Protein AF-0000000084521784 (afdb_homodimer)

Foldseek 3Di:
DDDPVQQQQAWEAEPVVRDTQAGFPAWDADPVVRGTFWTKGQAPDPPDDPPPDCSGDIQIGTPVQFDDDDDRYTYGHDDPVPPSPPVPPPPPPPPD/DDDPVQQQQAWEAEPVVRDTQGGFPAWDADPVVRGTFWTKGQAPDPPDDDPPDCSGDIQIGTPVQFDDDDDRYTYGHDDVVDPSPPVPPPPPPPPD

Secondary structure (DSSP, 8-state):
-EEHHHHTTSEEEETTT--EEEE--EEEEETTTTEEEEEEE-------S--SS---PPEEEEGGGEEEE-SSEEEE---TTS--------------/-EEHHHHTTSEEEETTT--EEEE--EEEEETTTTEEEEEEE-------S-SSS---PPEEEEGGGEEEE-SSEEEE---TTS--------------

Organism: Aneurinibacillus migulanus (NCBI:txid47500)

pLDDT: mean 79.35, std 22.85, range [30.05, 98.25]

Sequence (192 aa):
MVKVSEFQEKDVVNILDGKNLGQVTDLEINLQAGRVEAIVVPGKGNGKFFGFFGGGEDITIPWRNIVKIGRDVILVRLDDMMPFTKPEAAEGGYRPMVKVSEFQEKDVVNILDGKNLGQVTDLEINLQAGRVEAIVVPGKGNGKFFGFFGGGEDITIPWRNIVKIGRDVILVRLDDMMPFTKPEAAEGGYRP

Structure (mmCIF, N/CA/C/O backbone):
data_AF-0000000084521784-model_v1
#
loop_
_entity.id
_entity.type
_entity.pdbx_description
1 polymer 'Sporulation protein, YlmC/YmxH family'
#
loop_
_atom_site.group_PDB
_atom_site.id
_atom_site.type_symbol
_atom_site.label_atom_id
_atom_site.label_alt_id
_atom_site.label_comp_id
_atom_site.label_asym_id
_atom_site.label_entity_id
_atom_site.label_seq_id
_atom_site.pdbx_PDB_ins_code
_atom_site.Cartn_x
_atom_site.Cartn_y
_atom_site.Cartn_z
_atom_site.occupancy
_atom_site.B_iso_or_equiv
_atom_site.auth_seq_id
_atom_site.auth_comp_id
_atom_site.auth_asym_id
_atom_site.auth_atom_id
_atom_site.pdbx_PDB_model_num
ATOM 1 N N . MET A 1 1 ? -12.078 2.848 -5 1 85 1 MET A N 1
ATOM 2 C CA . MET A 1 1 ? -10.859 2.996 -4.203 1 85 1 MET A CA 1
ATOM 3 C C . MET A 1 1 ? -10.812 1.969 -3.078 1 85 1 MET A C 1
ATOM 5 O O . MET A 1 1 ? -11.859 1.53 -2.592 1 85 1 MET A O 1
ATOM 9 N N . VAL A 1 2 ? -9.586 1.419 -2.836 1 92.81 2 VAL A N 1
ATOM 10 C CA . VAL A 1 2 ? -9.461 0.432 -1.77 1 92.81 2 VAL A CA 1
ATOM 11 C C . VAL A 1 2 ? -8.219 0.744 -0.927 1 92.81 2 VAL A C 1
ATOM 13 O O . VAL A 1 2 ? -7.23 1.271 -1.438 1 92.81 2 VAL A O 1
ATOM 16 N N . LYS A 1 3 ? -8.344 0.474 0.344 1 96.38 3 LYS A N 1
ATOM 17 C CA . LYS A 1 3 ? -7.176 0.605 1.203 1 96.38 3 LYS A CA 1
ATOM 18 C C . LYS A 1 3 ? -6.219 -0.567 1.012 1 96.38 3 LYS A C 1
ATOM 20 O O . LYS A 1 3 ? -6.645 -1.681 0.702 1 96.38 3 LYS A O 1
ATOM 25 N N . VAL A 1 4 ? -4.984 -0.266 1.255 1 97.12 4 VAL A N 1
ATOM 26 C CA . VAL A 1 4 ? -3.973 -1.312 1.159 1 97.12 4 VAL A CA 1
ATOM 27 C C . VAL A 1 4 ? -4.273 -2.416 2.17 1 97.12 4 VAL A C 1
ATOM 29 O O . VAL A 1 4 ? -4.102 -3.602 1.872 1 97.12 4 VAL A O 1
ATOM 32 N N . SER A 1 5 ? -4.668 -2.041 3.414 1 95.62 5 SER A N 1
ATOM 33 C CA . SER A 1 5 ? -4.977 -3.004 4.465 1 95.62 5 SER A CA 1
ATOM 34 C C . SER A 1 5 ? -6.07 -3.973 4.023 1 95.62 5 SER A C 1
ATOM 36 O O . SER A 1 5 ? -6.027 -5.156 4.359 1 95.62 5 SER A O 1
ATOM 38 N N . GLU A 1 6 ? -7.062 -3.486 3.236 1 95.25 6 GLU A N 1
ATOM 39 C CA . GLU A 1 6 ? -8.117 -4.328 2.686 1 95.25 6 GLU A CA 1
ATOM 40 C C . GLU A 1 6 ? -7.598 -5.195 1.542 1 95.25 6 GLU A C 1
ATOM 42 O O . GLU A 1 6 ? -7.938 -6.375 1.443 1 95.25 6 GLU A O 1
ATOM 47 N N . PHE A 1 7 ? -6.789 -4.566 0.677 1 95.94 7 PHE A N 1
ATOM 48 C CA . PHE A 1 7 ? -6.18 -5.273 -0.443 1 95.94 7 PHE A CA 1
ATOM 49 C C . PHE A 1 7 ? -5.348 -6.453 0.048 1 95.94 7 PHE A C 1
ATOM 51 O O . PHE A 1 7 ? -5.34 -7.516 -0.575 1 95.94 7 PHE A O 1
ATOM 58 N N . GLN A 1 8 ? -4.738 -6.305 1.21 1 96.69 8 GLN A N 1
ATOM 59 C CA . GLN A 1 8 ? -3.859 -7.309 1.8 1 96.69 8 GLN A CA 1
ATOM 60 C C . GLN A 1 8 ? -4.66 -8.477 2.373 1 96.69 8 GLN A C 1
ATOM 62 O O . GLN A 1 8 ? -4.098 -9.523 2.697 1 96.69 8 GLN A O 1
ATOM 67 N N . GLU A 1 9 ? -5.883 -8.414 2.436 1 97.19 9 GLU A N 1
ATOM 68 C CA . GLU A 1 9 ? -6.723 -9.492 2.938 1 97.19 9 GLU A CA 1
ATOM 69 C C . GLU A 1 9 ? -7.066 -10.484 1.829 1 97.19 9 GLU A C 1
ATOM 71 O O . GLU A 1 9 ? -7.566 -11.578 2.102 1 97.19 9 GLU A O 1
ATOM 76 N N . LYS A 1 10 ? -6.797 -10.117 0.625 1 97.81 10 LYS A N 1
ATOM 77 C CA . LYS A 1 10 ? -7.195 -10.938 -0.519 1 97.81 10 LYS A CA 1
ATOM 78 C C . LYS A 1 10 ? -6.207 -12.078 -0.744 1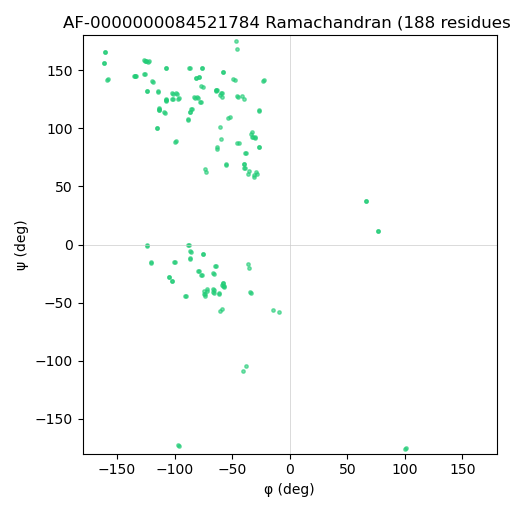 97.81 10 LYS A C 1
ATOM 80 O O . LYS A 1 10 ? -5 -11.898 -0.587 1 97.81 10 LYS A O 1
ATOM 85 N N . ASP A 1 11 ? -6.73 -13.258 -1.155 1 97.75 11 ASP A N 1
ATOM 86 C CA . ASP A 1 11 ? -5.906 -14.383 -1.588 1 97.75 11 ASP A CA 1
ATOM 87 C C . ASP A 1 11 ? -5.406 -14.18 -3.016 1 97.75 11 ASP A C 1
ATOM 89 O O . ASP A 1 11 ? -6.133 -13.664 -3.867 1 97.75 11 ASP A O 1
ATOM 93 N N . VAL A 1 12 ? -4.219 -14.609 -3.264 1 97.62 12 VAL A N 1
ATOM 94 C CA . VAL A 1 12 ? -3.641 -14.57 -4.602 1 97.62 12 VAL A CA 1
ATOM 95 C C . VAL A 1 12 ? -3.584 -15.977 -5.188 1 97.62 12 VAL A C 1
ATOM 97 O O . VAL A 1 12 ? -3.016 -16.891 -4.578 1 97.62 12 VAL A O 1
ATOM 100 N N . VAL A 1 13 ? -4.172 -16.125 -6.332 1 96.94 13 VAL A N 1
ATOM 101 C CA . VAL A 1 13 ? -4.254 -17.438 -6.949 1 96.94 13 VAL A CA 1
ATOM 102 C C . VAL A 1 13 ? -3.645 -17.391 -8.352 1 96.94 13 VAL A C 1
ATOM 104 O O . VAL A 1 13 ? -3.936 -16.484 -9.133 1 96.94 13 VAL A O 1
ATOM 107 N N . ASN A 1 14 ? -2.803 -18.359 -8.617 1 96.38 14 ASN A N 1
ATOM 108 C CA . ASN A 1 14 ? -2.281 -18.5 -9.977 1 96.38 14 ASN A CA 1
ATOM 109 C C . ASN A 1 14 ? -3.279 -19.219 -10.883 1 96.38 14 ASN A C 1
ATOM 111 O O . ASN A 1 14 ? -3.709 -20.328 -10.586 1 96.38 14 ASN A O 1
ATOM 115 N N . ILE A 1 15 ? -3.547 -18.594 -11.93 1 95.94 15 ILE A N 1
ATOM 116 C CA . ILE A 1 15 ? -4.645 -19.109 -12.734 1 95.94 15 ILE A CA 1
ATOM 117 C C . ILE A 1 15 ? -4.16 -20.297 -13.562 1 95.94 15 ILE A C 1
ATOM 119 O O . ILE A 1 15 ? -4.965 -21.109 -14.031 1 95.94 15 ILE A O 1
ATOM 123 N N . LEU A 1 16 ? -2.922 -20.406 -13.82 1 94.06 16 LEU A N 1
ATOM 124 C CA . LEU A 1 16 ? -2.404 -21.469 -14.68 1 94.06 16 LEU A CA 1
ATOM 125 C C . LEU A 1 16 ? -2.598 -22.828 -14.031 1 94.06 16 LEU A C 1
ATOM 127 O O . LEU A 1 16 ? -2.887 -23.812 -14.711 1 94.06 16 LEU A O 1
ATOM 131 N N . ASP A 1 17 ? -2.393 -22.875 -12.68 1 92.69 17 ASP A N 1
ATOM 132 C CA . ASP A 1 17 ? -2.5 -24.188 -12.031 1 92.69 17 ASP A CA 1
ATOM 133 C C . ASP A 1 17 ? -3.521 -24.156 -10.898 1 92.69 17 ASP A C 1
ATOM 135 O O . ASP A 1 17 ? -3.75 -25.172 -10.234 1 92.69 17 ASP A O 1
ATOM 139 N N . GLY A 1 18 ? -4.125 -23.094 -10.617 1 94.69 18 GLY A N 1
ATOM 140 C CA . GLY A 1 18 ? -5.141 -22.969 -9.586 1 94.69 18 GLY A CA 1
ATOM 141 C C . GLY A 1 18 ? -4.566 -22.922 -8.188 1 94.69 18 GLY A C 1
ATOM 142 O O . GLY A 1 18 ? -5.309 -23.016 -7.203 1 94.69 18 GLY A O 1
ATOM 143 N N . LYS A 1 19 ? -3.24 -22.766 -8.062 1 92.56 19 LYS A N 1
ATOM 144 C CA . LYS A 1 19 ? -2.594 -22.75 -6.75 1 92.56 19 LYS A CA 1
ATOM 145 C C . LYS A 1 19 ? -2.826 -21.438 -6.027 1 92.56 19 LYS A C 1
ATOM 147 O O . LYS A 1 19 ? -2.734 -20.359 -6.633 1 92.56 19 LYS A O 1
ATOM 152 N N . ASN A 1 20 ? -3.141 -21.562 -4.77 1 95.25 20 ASN A N 1
ATOM 153 C CA . ASN A 1 20 ? -3.242 -20.406 -3.893 1 95.25 20 ASN A CA 1
ATOM 154 C C . ASN A 1 20 ? -1.882 -20.016 -3.322 1 95.25 20 ASN A C 1
ATOM 156 O O . ASN A 1 20 ? -1.25 -20.797 -2.613 1 95.25 20 ASN A O 1
ATOM 160 N N . LEU A 1 21 ? -1.418 -18.797 -3.678 1 93.19 21 LEU A N 1
ATOM 161 C CA . LEU A 1 21 ? -0.078 -18.359 -3.314 1 93.19 21 LEU A CA 1
ATOM 162 C C . LEU A 1 21 ? -0.079 -17.688 -1.944 1 93.19 21 LEU A C 1
ATOM 164 O O . LEU A 1 21 ? 0.976 -17.297 -1.435 1 93.19 21 LEU A O 1
ATOM 168 N N . GLY A 1 22 ? -1.221 -17.578 -1.3 1 95.5 22 GLY A N 1
ATOM 169 C CA . GLY A 1 22 ? -1.349 -16.906 -0.018 1 95.5 22 GLY A CA 1
ATOM 170 C C . GLY A 1 22 ? -1.905 -15.508 -0.135 1 95.5 22 GLY A C 1
ATOM 171 O O . GLY A 1 22 ? -2.379 -15.109 -1.202 1 95.5 22 GLY A O 1
ATOM 172 N N . GLN A 1 23 ? -1.953 -14.828 0.927 1 97.19 23 GLN A N 1
ATOM 173 C CA . GLN A 1 23 ? -2.439 -13.445 0.957 1 97.19 23 GLN A CA 1
ATOM 174 C C . GLN A 1 23 ? -1.314 -12.461 0.668 1 97.19 23 GLN A C 1
ATOM 176 O O . GLN A 1 23 ? -0.15 -12.734 0.971 1 97.19 23 GLN A O 1
ATOM 181 N N . VAL A 1 24 ? -1.724 -11.352 0.121 1 96.94 24 VAL A N 1
ATOM 182 C CA . VAL A 1 24 ? -0.767 -10.281 -0.151 1 96.94 24 VAL A CA 1
ATOM 183 C C . VAL A 1 24 ? -0.098 -9.844 1.15 1 96.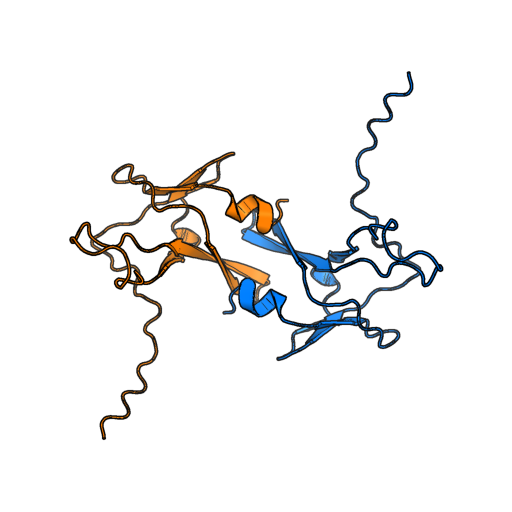94 24 VAL A C 1
ATOM 185 O O . VAL A 1 24 ? -0.775 -9.586 2.146 1 96.94 24 VAL A O 1
ATOM 188 N N . THR A 1 25 ? 1.241 -9.742 1.231 1 96.19 25 THR A N 1
ATOM 189 C CA . THR A 1 25 ? 1.967 -9.336 2.43 1 96.19 25 THR A CA 1
ATOM 190 C C . THR A 1 25 ? 2.477 -7.902 2.293 1 96.19 25 THR A C 1
ATOM 192 O O . THR A 1 25 ? 2.729 -7.23 3.295 1 96.19 25 THR A O 1
ATOM 195 N N . ASP A 1 26 ? 2.729 -7.445 1.101 1 96.81 26 ASP A N 1
ATOM 196 C CA . ASP A 1 26 ? 3.268 -6.113 0.825 1 96.81 26 ASP A CA 1
ATOM 197 C C . ASP A 1 26 ? 3.006 -5.707 -0.623 1 96.81 26 ASP A C 1
ATOM 199 O O . ASP A 1 26 ? 2.531 -6.516 -1.425 1 96.81 26 ASP A O 1
ATOM 203 N N . LEU A 1 27 ? 3.168 -4.461 -0.968 1 97.06 27 LEU A N 1
ATOM 204 C CA . LEU A 1 27 ? 3.146 -3.916 -2.322 1 97.06 27 LEU A CA 1
ATOM 205 C C . LEU A 1 27 ? 4.41 -3.113 -2.605 1 97.06 27 LEU A C 1
ATOM 207 O O . LEU A 1 27 ? 5 -2.529 -1.69 1 97.06 27 LEU A O 1
ATOM 211 N N . GLU A 1 28 ? 4.824 -3.139 -3.771 1 96.75 28 GLU A N 1
ATOM 212 C CA . GLU A 1 28 ? 5.875 -2.24 -4.234 1 96.75 28 GLU A CA 1
ATOM 213 C C . GLU A 1 28 ? 5.297 -1.08 -5.039 1 96.75 28 GLU A C 1
ATOM 215 O O . GLU A 1 28 ? 4.527 -1.292 -5.977 1 96.75 28 GLU A O 1
ATOM 220 N N . ILE A 1 29 ? 5.738 0.16 -4.656 1 96.25 29 ILE A N 1
ATOM 221 C CA . ILE A 1 29 ? 5.191 1.354 -5.293 1 96.25 29 ILE A CA 1
ATOM 222 C C . ILE A 1 29 ? 6.316 2.133 -5.973 1 96.25 29 ILE A C 1
ATOM 224 O O . ILE A 1 29 ? 7.434 2.195 -5.461 1 96.25 29 ILE A O 1
ATOM 228 N N . ASN A 1 30 ? 6.031 2.639 -7.098 1 95.31 30 ASN A N 1
ATOM 229 C CA . ASN A 1 30 ? 6.883 3.631 -7.746 1 95.31 30 ASN A CA 1
ATOM 230 C C . ASN A 1 30 ? 6.547 5.047 -7.285 1 95.31 30 ASN A C 1
ATOM 232 O O . ASN A 1 30 ? 5.484 5.578 -7.625 1 95.31 30 ASN A O 1
ATOM 236 N N . LEU A 1 31 ? 7.445 5.699 -6.598 1 90.94 31 LEU A N 1
ATOM 237 C CA . LEU A 1 31 ? 7.152 6.988 -5.977 1 90.94 31 LEU A CA 1
ATOM 238 C C . LEU A 1 31 ? 7.145 8.102 -7.02 1 90.94 31 LEU A C 1
ATOM 240 O O . LEU A 1 31 ? 6.504 9.133 -6.82 1 90.94 31 LEU A O 1
ATOM 244 N N . GLN A 1 32 ? 7.836 7.93 -8.039 1 89.69 32 GLN A N 1
ATOM 245 C CA . GLN A 1 32 ? 7.875 8.945 -9.086 1 89.69 32 GLN A CA 1
ATOM 246 C C . GLN A 1 32 ? 6.555 8.992 -9.852 1 89.69 32 GLN A C 1
ATOM 248 O O . GLN A 1 32 ? 6.035 10.07 -10.141 1 89.69 32 GLN A O 1
ATOM 253 N N . ALA A 1 33 ? 6.02 7.895 -10.094 1 89.69 33 ALA A N 1
ATOM 254 C CA . ALA A 1 33 ? 4.797 7.828 -10.891 1 89.69 33 ALA A CA 1
ATOM 255 C C . ALA A 1 33 ? 3.568 7.688 -9.992 1 89.69 33 ALA A C 1
ATOM 257 O O . ALA A 1 33 ? 2.439 7.914 -10.438 1 89.69 33 ALA A O 1
ATOM 258 N N . GLY A 1 34 ? 3.77 7.352 -8.773 1 92.25 34 GLY A N 1
ATOM 259 C CA . GLY A 1 34 ? 2.662 7.102 -7.871 1 92.25 34 GLY A CA 1
ATOM 260 C C . GLY A 1 34 ? 1.842 5.883 -8.25 1 92.25 34 GLY A C 1
ATOM 261 O O . GLY A 1 34 ? 0.613 5.898 -8.148 1 92.25 34 GLY A O 1
ATOM 262 N N . ARG A 1 35 ? 2.482 4.844 -8.734 1 95.06 35 ARG A N 1
ATOM 263 C CA . ARG A 1 35 ? 1.769 3.656 -9.19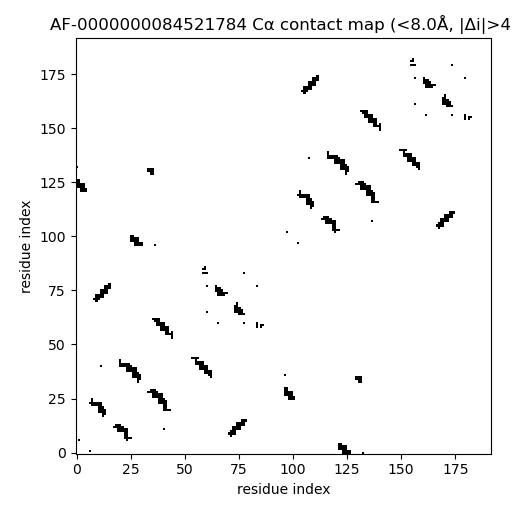5 1 95.06 35 ARG A CA 1
ATOM 264 C C . ARG A 1 35 ? 2.24 2.41 -8.453 1 95.06 35 ARG A C 1
ATOM 266 O O . ARG A 1 35 ? 3.361 2.373 -7.941 1 95.06 35 ARG A O 1
ATOM 273 N N . VAL A 1 36 ? 1.279 1.392 -8.492 1 96.56 36 VAL A N 1
ATOM 274 C CA . VAL A 1 36 ? 1.637 0.092 -7.934 1 96.56 36 VAL A CA 1
ATOM 275 C C . VAL A 1 36 ? 2.416 -0.717 -8.969 1 96.56 36 VAL A C 1
ATOM 277 O O . VAL A 1 36 ? 1.964 -0.885 -10.102 1 96.56 36 VAL A O 1
ATOM 280 N N . GLU A 1 37 ? 3.605 -1.195 -8.547 1 96.75 37 GLU A N 1
ATOM 281 C CA . GLU A 1 37 ? 4.465 -1.892 -9.5 1 96.75 37 GLU A CA 1
ATOM 282 C C . GLU A 1 37 ? 4.383 -3.404 -9.312 1 96.75 37 GLU A C 1
ATOM 284 O O . GLU A 1 37 ? 4.57 -4.164 -10.266 1 96.75 37 GLU A O 1
ATOM 289 N N . ALA A 1 38 ? 4.16 -3.83 -8.086 1 96.94 38 ALA A N 1
ATOM 290 C CA . ALA A 1 38 ? 4.133 -5.262 -7.801 1 96.94 38 ALA A CA 1
ATOM 291 C C . ALA A 1 38 ? 3.426 -5.543 -6.477 1 96.94 38 ALA A C 1
ATOM 293 O O . ALA A 1 38 ? 3.297 -4.652 -5.633 1 96.94 38 ALA A O 1
ATOM 294 N N . ILE A 1 39 ? 2.928 -6.73 -6.344 1 97.25 39 ILE A N 1
ATOM 295 C CA . ILE A 1 39 ? 2.475 -7.234 -5.051 1 97.25 39 ILE A CA 1
ATOM 296 C C . ILE A 1 39 ? 3.449 -8.289 -4.539 1 97.25 39 ILE A C 1
ATOM 298 O O . ILE A 1 39 ? 4.152 -8.93 -5.328 1 97.25 39 ILE A O 1
ATOM 302 N N . VAL A 1 40 ? 3.518 -8.406 -3.223 1 96.69 40 VAL A N 1
ATOM 303 C CA . VAL A 1 40 ? 4.383 -9.398 -2.598 1 96.69 40 VAL A CA 1
ATOM 304 C C . VAL A 1 40 ? 3.537 -10.438 -1.867 1 96.69 40 VAL A C 1
ATOM 306 O O . VAL A 1 40 ? 2.613 -10.086 -1.13 1 96.69 40 VAL A O 1
ATOM 309 N N . VAL A 1 41 ? 3.832 -11.727 -2.098 1 95.81 41 VAL A N 1
ATOM 310 C CA . VAL A 1 41 ? 3.152 -12.828 -1.429 1 95.81 41 VAL A CA 1
ATOM 311 C C . VAL A 1 41 ? 4.18 -13.742 -0.768 1 95.81 41 VAL A C 1
ATOM 313 O O . VAL A 1 41 ? 5.367 -13.688 -1.096 1 95.81 41 VAL A O 1
ATOM 316 N N . PRO A 1 42 ? 3.688 -14.516 0.255 1 89.56 42 PRO A N 1
ATOM 317 C CA . PRO A 1 42 ? 4.633 -15.43 0.899 1 89.56 42 PRO A CA 1
ATOM 318 C C . PRO A 1 42 ? 5.156 -16.516 -0.05 1 89.56 42 PRO A C 1
ATOM 320 O O . PRO A 1 42 ? 4.426 -16.969 -0.932 1 89.56 42 PRO A O 1
ATOM 323 N N . GLY A 1 43 ? 6.359 -16.766 -0.103 1 81.25 43 GLY A N 1
ATOM 324 C CA . GLY A 1 43 ? 6.949 -17.828 -0.905 1 81.25 43 GLY A CA 1
ATOM 325 C C . GLY A 1 43 ? 6.523 -19.219 -0.467 1 81.25 43 GLY A C 1
ATOM 326 O O . GLY A 1 43 ? 6.141 -19.422 0.687 1 81.25 43 GLY A O 1
ATOM 327 N N . LYS A 1 44 ? 6.082 -20.188 -1.567 1 63.94 44 LYS A N 1
ATOM 328 C CA . LYS A 1 44 ? 5.766 -21.578 -1.259 1 63.94 44 LYS A CA 1
ATOM 329 C C . LYS A 1 44 ? 6.984 -22.328 -0.719 1 63.94 44 LYS A C 1
ATOM 331 O O . LYS A 1 44 ? 8.016 -22.406 -1.396 1 63.94 44 LYS A O 1
ATOM 336 N N . GLY A 1 45 ? 7.254 -22.219 0.444 1 52.75 45 GLY A N 1
ATOM 337 C CA . GLY A 1 45 ? 8.305 -23.109 0.907 1 52.75 45 GLY A CA 1
ATOM 338 C C . GLY A 1 45 ? 8.062 -24.562 0.551 1 52.75 45 GLY A C 1
ATOM 339 O O . GLY A 1 45 ? 6.91 -24.984 0.385 1 52.75 45 GLY A O 1
ATOM 340 N N . ASN A 1 46 ? 8.766 -25.25 -0.365 1 48.5 46 ASN A N 1
ATOM 341 C CA . ASN A 1 46 ? 8.75 -26.703 -0.488 1 48.5 46 ASN A CA 1
ATOM 342 C C . ASN A 1 46 ? 8.336 -27.375 0.819 1 48.5 46 ASN A C 1
ATOM 344 O O . ASN A 1 46 ? 8.57 -26.828 1.9 1 48.5 46 ASN A O 1
ATOM 348 N N . GLY A 1 47 ? 7.473 -28.531 0.831 1 46.69 47 GLY A N 1
ATOM 349 C CA . GLY A 1 47 ? 7.113 -29.484 1.859 1 46.69 47 GLY A CA 1
ATOM 350 C C . GLY A 1 47 ? 8.258 -29.812 2.805 1 46.69 47 GLY A C 1
ATOM 351 O O . GLY A 1 47 ? 8.258 -30.859 3.461 1 46.69 47 GLY A O 1
ATOM 352 N N . LYS A 1 48 ? 9.555 -29.625 2.705 1 45.03 48 LYS A N 1
ATOM 353 C CA . LYS A 1 48 ? 10.367 -30.531 3.498 1 45.03 48 LYS A CA 1
ATOM 354 C C . LYS A 1 48 ? 9.828 -30.672 4.918 1 45.03 48 LYS A C 1
ATOM 356 O O . LYS A 1 48 ? 9.07 -29.812 5.379 1 45.03 48 LYS A O 1
ATOM 361 N N . PHE A 1 49 ? 10.297 -31.688 5.84 1 47.12 49 PHE A N 1
ATOM 362 C CA . PHE A 1 49 ? 10.133 -32.094 7.234 1 47.12 49 PHE A CA 1
ATOM 363 C C . PHE A 1 49 ? 10.031 -30.859 8.141 1 47.12 49 PHE A C 1
ATOM 365 O O . PHE A 1 49 ? 9.18 -30.812 9.031 1 47.12 49 PHE A O 1
ATOM 372 N N . PHE A 1 50 ? 11.32 -30.484 9.031 1 47.47 50 PHE A N 1
ATOM 373 C CA . PHE A 1 50 ? 11.391 -29.531 10.133 1 47.47 50 PHE A CA 1
ATOM 374 C C . PHE A 1 50 ? 11.008 -28.141 9.664 1 47.47 50 PHE A C 1
ATOM 376 O O . PHE A 1 50 ? 11.633 -27.594 8.75 1 47.47 50 PHE A O 1
ATOM 383 N N . GLY A 1 51 ? 9.812 -27.5 9.633 1 46.34 51 GLY A N 1
ATOM 384 C CA . GLY A 1 51 ? 8.938 -26.344 9.578 1 46.34 51 GLY A CA 1
ATOM 385 C C . GLY A 1 51 ? 9.68 -25.031 9.742 1 46.34 51 GLY A C 1
ATOM 386 O O . GLY A 1 51 ? 9.133 -23.953 9.461 1 46.34 51 GLY A O 1
ATOM 387 N N . PHE A 1 52 ? 10.422 -24.844 10.883 1 48.66 52 PHE A N 1
ATOM 388 C CA . PHE A 1 52 ? 10.93 -23.625 11.5 1 48.66 52 PHE A CA 1
ATOM 389 C C . PHE A 1 52 ? 11.836 -22.875 10.539 1 48.66 52 PHE A C 1
ATOM 391 O O . PHE A 1 52 ? 11.852 -21.641 10.531 1 48.66 52 PHE A O 1
ATOM 398 N N . PHE A 1 53 ? 12.922 -23.547 10 1 48.19 53 PHE A N 1
ATOM 399 C CA . PHE A 1 53 ? 14.047 -22.766 9.516 1 48.19 53 PHE A CA 1
ATOM 400 C C . PHE A 1 53 ? 13.711 -22.094 8.18 1 48.19 53 PHE A C 1
ATOM 402 O O . PHE A 1 53 ? 14.484 -21.281 7.676 1 48.19 53 PHE A O 1
ATOM 409 N N . GLY A 1 54 ? 12.953 -22.812 7.156 1 50.31 54 GLY A N 1
ATOM 410 C CA . GLY A 1 54 ? 13.031 -22.312 5.789 1 50.31 54 GLY A CA 1
ATOM 411 C C . GLY A 1 54 ? 12.258 -21.031 5.57 1 50.31 54 GLY A C 1
ATOM 412 O O . GLY A 1 54 ? 11.023 -21.031 5.559 1 50.31 54 GLY A O 1
ATOM 413 N N . GLY A 1 55 ? 12.555 -19.953 6.117 1 52.81 55 GLY A N 1
ATOM 414 C CA . GLY A 1 55 ? 12.109 -18.625 5.73 1 52.81 55 GLY A CA 1
ATOM 415 C C . GLY A 1 55 ? 11.828 -18.5 4.246 1 52.81 55 GLY A C 1
ATOM 416 O O . GLY A 1 55 ? 12.734 -18.234 3.457 1 52.81 55 GLY A O 1
ATOM 417 N N . GLY A 1 56 ? 10.867 -19.25 3.691 1 58.72 56 GLY A N 1
ATOM 418 C CA . GLY A 1 56 ? 10.695 -19.078 2.258 1 58.72 56 GLY A CA 1
ATOM 419 C C . GLY A 1 56 ? 10.68 -17.625 1.828 1 58.72 56 GLY A C 1
ATOM 420 O O . GLY A 1 56 ? 10.367 -16.734 2.627 1 58.72 56 GLY A O 1
ATOM 421 N N . GLU A 1 57 ? 11.508 -17.297 0.864 1 72.81 57 GLU A N 1
ATOM 422 C CA . GLU A 1 57 ? 11.656 -15.969 0.297 1 72.81 57 GLU A CA 1
ATOM 423 C C . GLU A 1 57 ? 10.352 -15.477 -0.323 1 72.81 57 GLU A C 1
ATOM 425 O O . GLU A 1 57 ? 9.625 -16.266 -0.941 1 72.81 57 GLU A O 1
ATOM 430 N N . ASP A 1 58 ? 9.836 -14.367 -0.055 1 86.81 58 ASP A N 1
ATOM 431 C CA . ASP A 1 58 ? 8.664 -13.719 -0.631 1 86.81 58 ASP A CA 1
ATOM 432 C C . ASP A 1 58 ? 8.719 -13.727 -2.156 1 86.81 58 ASP A C 1
ATOM 434 O O . ASP A 1 58 ? 9.805 -13.773 -2.74 1 86.81 58 ASP A O 1
ATOM 438 N N . ILE A 1 59 ? 7.613 -13.906 -2.693 1 88.56 59 ILE A N 1
ATOM 439 C CA . ILE A 1 59 ? 7.465 -13.82 -4.145 1 88.56 59 ILE A CA 1
ATOM 440 C C . ILE A 1 59 ? 6.914 -12.453 -4.527 1 88.56 59 ILE A C 1
ATOM 442 O O . ILE A 1 59 ? 5.926 -11.992 -3.955 1 88.56 59 ILE A O 1
ATOM 446 N N . THR A 1 60 ? 7.598 -11.891 -5.457 1 94.62 60 THR A N 1
ATOM 447 C CA . THR A 1 60 ? 7.125 -10.617 -5.992 1 94.62 60 THR A CA 1
ATOM 448 C C . THR A 1 60 ? 6.445 -10.812 -7.34 1 94.62 60 THR A C 1
ATOM 450 O O . THR A 1 60 ? 7.027 -11.398 -8.258 1 94.62 60 THR A O 1
ATOM 453 N N . ILE A 1 61 ? 5.262 -10.352 -7.43 1 95.44 61 ILE A N 1
ATOM 454 C CA . ILE A 1 61 ? 4.473 -10.5 -8.648 1 95.44 61 ILE A CA 1
ATOM 455 C C . ILE A 1 61 ? 4.246 -9.125 -9.281 1 95.44 61 ILE A C 1
ATOM 457 O O . ILE A 1 61 ? 3.574 -8.273 -8.703 1 95.44 61 ILE A O 1
ATOM 461 N N . PRO A 1 62 ? 4.762 -8.906 -10.461 1 96.19 62 PRO A N 1
ATOM 462 C CA . PRO A 1 62 ? 4.523 -7.637 -11.148 1 96.19 62 PRO A CA 1
ATOM 463 C C . PRO A 1 62 ? 3.041 -7.352 -11.367 1 96.19 62 PRO A C 1
ATOM 465 O O . PRO A 1 62 ? 2.26 -8.273 -11.617 1 96.19 62 PRO A O 1
ATOM 468 N N . TRP A 1 63 ? 2.727 -6.07 -11.352 1 95.12 63 TRP A N 1
ATOM 469 C CA . TRP A 1 63 ? 1.343 -5.645 -11.539 1 95.12 63 TRP A CA 1
ATOM 470 C C . TRP A 1 63 ? 0.789 -6.145 -12.867 1 95.12 63 TRP A C 1
ATOM 472 O O . TRP A 1 63 ? -0.391 -6.488 -12.961 1 95.12 63 TRP A O 1
ATOM 482 N N . ARG A 1 64 ? 1.624 -6.195 -13.883 1 94.38 64 ARG A N 1
ATOM 483 C CA . ARG A 1 64 ? 1.215 -6.609 -15.227 1 94.38 64 ARG A CA 1
ATOM 484 C C . ARG A 1 64 ? 0.763 -8.062 -15.234 1 94.38 64 ARG A C 1
ATOM 486 O O . ARG A 1 64 ? 0.095 -8.508 -16.172 1 94.38 64 ARG A O 1
ATOM 493 N N . ASN A 1 65 ? 1.171 -8.828 -14.172 1 96 65 ASN A N 1
ATOM 494 C CA . ASN A 1 65 ? 0.792 -10.234 -14.086 1 96 65 ASN A CA 1
ATOM 495 C C . ASN A 1 65 ? -0.574 -10.414 -13.43 1 96 65 ASN A C 1
ATOM 497 O O . ASN A 1 65 ? -1.103 -11.523 -13.375 1 96 65 ASN A O 1
ATOM 501 N N . ILE A 1 66 ? -1.128 -9.445 -12.961 1 96.31 66 ILE A N 1
ATOM 502 C CA . ILE A 1 66 ? -2.473 -9.516 -12.398 1 96.31 66 ILE A CA 1
ATOM 503 C C . ILE A 1 66 ? -3.502 -9.555 -13.523 1 96.31 66 ILE A C 1
ATOM 505 O O . ILE A 1 66 ? -3.561 -8.641 -14.352 1 96.31 66 ILE A O 1
ATOM 509 N N . VAL A 1 67 ? -4.23 -10.523 -13.508 1 96.75 67 VAL A N 1
ATOM 510 C CA . VAL A 1 67 ? -5.23 -10.734 -14.547 1 96.75 67 VAL A CA 1
ATOM 511 C C . VAL A 1 67 ? -6.551 -10.078 -14.133 1 96.75 67 VAL A C 1
ATOM 513 O O . VAL A 1 67 ? -7.215 -9.438 -14.953 1 96.75 67 VAL A O 1
ATOM 516 N N . LYS A 1 68 ? -6.883 -10.305 -12.891 1 96.19 68 LYS A N 1
ATOM 517 C CA . LYS A 1 68 ? -8.156 -9.797 -12.391 1 96.19 68 LYS A CA 1
ATOM 518 C C . LYS A 1 68 ? -8.133 -9.68 -10.867 1 96.19 68 LYS A C 1
ATOM 520 O O . LYS A 1 68 ? -7.578 -10.539 -10.18 1 96.19 68 LYS A O 1
ATOM 525 N N . ILE A 1 69 ? -8.773 -8.617 -10.43 1 96.25 69 ILE A N 1
ATOM 526 C CA . ILE A 1 69 ? -8.961 -8.438 -8.992 1 96.25 69 ILE A CA 1
ATOM 527 C C . ILE A 1 69 ? -10.43 -8.641 -8.641 1 96.25 69 ILE A C 1
ATOM 529 O O . ILE A 1 69 ? -11.289 -7.844 -9.016 1 96.25 69 ILE A O 1
ATOM 533 N N . GLY A 1 70 ? -10.656 -9.625 -7.93 1 95.44 70 GLY A N 1
ATOM 534 C CA . GLY A 1 70 ? -12.008 -9.891 -7.469 1 95.44 70 GLY A CA 1
ATOM 535 C C . GLY A 1 70 ? -12.273 -9.367 -6.066 1 95.44 70 GLY A C 1
ATOM 536 O O . GLY A 1 70 ? -11.438 -8.672 -5.492 1 95.44 70 GLY A O 1
ATOM 537 N N . ARG A 1 71 ? -13.43 -9.742 -5.605 1 94 71 ARG A N 1
ATOM 538 C CA . ARG A 1 71 ? -13.82 -9.305 -4.27 1 94 71 ARG A CA 1
ATOM 539 C C . ARG A 1 71 ? -12.93 -9.938 -3.203 1 94 71 ARG A C 1
ATOM 541 O O . ARG A 1 71 ? -12.484 -9.258 -2.273 1 94 71 ARG A O 1
ATOM 548 N N . ASP A 1 72 ? -12.609 -11.148 -3.316 1 97.12 72 ASP A N 1
ATOM 549 C CA . ASP A 1 72 ? -11.906 -11.891 -2.277 1 97.12 72 ASP A CA 1
ATOM 550 C C . ASP A 1 72 ? -10.578 -12.43 -2.795 1 97.12 72 ASP A C 1
ATOM 552 O O . ASP A 1 72 ? -9.719 -12.836 -2.008 1 97.12 72 ASP A O 1
ATOM 556 N N . VAL A 1 73 ? -10.406 -12.445 -4.07 1 98 73 VAL A N 1
ATOM 557 C CA . VAL A 1 73 ? -9.258 -13.133 -4.648 1 98 73 VAL A CA 1
ATOM 558 C C . VAL A 1 73 ? -8.609 -12.258 -5.715 1 98 73 VAL A C 1
ATOM 560 O O . VAL A 1 73 ? -9.297 -11.5 -6.41 1 98 73 VAL A O 1
ATOM 563 N N . ILE A 1 74 ? -7.383 -12.32 -5.82 1 98.12 74 ILE A N 1
ATOM 564 C CA . ILE A 1 74 ? -6.598 -11.75 -6.914 1 98.12 74 ILE A CA 1
ATOM 565 C C . ILE A 1 74 ? -6.082 -12.875 -7.812 1 98.12 74 ILE A C 1
ATOM 567 O O . ILE A 1 74 ? -5.352 -13.758 -7.359 1 98.12 74 ILE A O 1
ATOM 571 N N . LEU A 1 75 ? -6.391 -12.781 -9.102 1 98.25 75 LEU A N 1
ATOM 572 C CA . LEU A 1 75 ? -5.938 -13.766 -10.078 1 98.25 75 LEU A CA 1
ATOM 573 C C . LEU A 1 75 ? -4.68 -13.281 -10.797 1 98.25 75 LEU A C 1
ATOM 575 O O . LEU A 1 75 ? -4.668 -12.188 -11.367 1 98.25 75 LEU A O 1
ATOM 579 N N . VAL A 1 76 ? -3.723 -14.141 -10.711 1 97.44 76 VAL A N 1
ATOM 580 C CA . VAL A 1 76 ? -2.475 -13.789 -11.383 1 97.44 76 VAL A CA 1
ATOM 581 C C . VAL A 1 76 ? -2.084 -14.898 -12.352 1 97.44 76 VAL A C 1
ATOM 583 O O . VAL A 1 76 ? -2.598 -16.016 -12.266 1 97.44 76 VAL A O 1
ATOM 586 N N . ARG A 1 77 ? -1.257 -14.453 -13.297 1 95.62 77 ARG A N 1
ATOM 587 C CA . ARG A 1 77 ? -0.703 -15.414 -14.242 1 95.62 77 ARG A CA 1
ATOM 588 C C . ARG A 1 77 ? 0.81 -15.523 -14.086 1 95.62 77 ARG A C 1
ATOM 590 O O . ARG A 1 77 ? 1.548 -14.625 -14.492 1 95.62 77 ARG A O 1
ATOM 597 N N . LEU A 1 78 ? 1.253 -16.547 -13.406 1 89.44 78 LEU A N 1
ATOM 598 C CA . LEU A 1 78 ? 2.676 -16.797 -13.211 1 89.44 78 LEU A CA 1
ATOM 599 C C . LEU A 1 78 ? 3.104 -18.062 -13.93 1 89.44 78 LEU A C 1
ATOM 601 O O . LEU A 1 78 ? 2.518 -19.125 -13.727 1 89.44 78 LEU A O 1
ATOM 605 N N . ASP A 1 79 ? 4.004 -17.828 -14.898 1 80.5 79 ASP A N 1
ATOM 606 C CA . ASP A 1 79 ? 4.52 -19.016 -15.578 1 80.5 79 ASP A CA 1
ATOM 607 C C . ASP A 1 79 ? 5.742 -19.578 -14.859 1 80.5 79 ASP A C 1
ATOM 609 O O . ASP A 1 79 ? 6.539 -18.828 -14.297 1 80.5 79 ASP A O 1
ATOM 613 N N . ASP A 1 80 ? 5.652 -20.703 -14.164 1 62.84 80 ASP A N 1
ATOM 614 C CA . ASP A 1 80 ? 6.789 -21.375 -13.539 1 62.84 80 ASP A CA 1
ATOM 615 C C . ASP A 1 80 ? 8.055 -21.203 -14.375 1 62.84 80 ASP A C 1
ATOM 617 O O . ASP A 1 80 ? 9.164 -21.219 -13.836 1 62.84 80 ASP A O 1
ATOM 621 N N . MET A 1 81 ? 8.016 -21.297 -15.57 1 53.88 81 MET A N 1
ATOM 622 C CA . MET A 1 81 ? 9.227 -21.234 -16.375 1 53.88 81 MET A CA 1
ATOM 623 C C . MET A 1 81 ? 9.859 -19.844 -16.297 1 53.88 81 MET A C 1
ATOM 625 O O . MET A 1 81 ? 11.039 -19.672 -16.609 1 53.88 81 MET A O 1
ATOM 629 N N . MET A 1 82 ? 9.141 -18.938 -16.031 1 51.16 82 MET A N 1
ATOM 630 C CA . MET A 1 82 ? 9.734 -17.594 -15.992 1 51.16 82 MET A CA 1
ATOM 631 C C . MET A 1 82 ? 10.031 -17.188 -14.555 1 51.16 82 MET A C 1
ATOM 633 O O . MET A 1 82 ? 9.117 -16.906 -13.781 1 51.16 82 MET A O 1
ATOM 637 N N . PRO A 1 83 ? 11.18 -17.547 -14.125 1 49.69 83 PRO A N 1
ATOM 638 C CA . PRO A 1 83 ? 11.555 -17.234 -12.75 1 49.69 83 PRO A CA 1
ATOM 639 C C . PRO A 1 83 ? 11.219 -15.789 -12.367 1 49.69 83 PRO A C 1
ATOM 641 O O . PRO A 1 83 ? 11.453 -14.867 -13.148 1 49.69 83 PRO A O 1
ATOM 644 N N . PHE A 1 84 ? 10.039 -15.516 -11.906 1 51.62 84 PHE A N 1
ATOM 645 C CA . PHE A 1 84 ? 9.93 -14.164 -11.367 1 51.62 84 PHE A CA 1
ATOM 646 C C . PHE A 1 84 ? 11.203 -13.773 -10.617 1 51.62 84 PHE A C 1
ATOM 648 O O . PHE A 1 84 ? 11.695 -14.547 -9.789 1 51.62 84 PHE A O 1
ATOM 655 N N . THR A 1 85 ? 12.25 -13.398 -11.414 1 46.75 85 THR A N 1
ATOM 656 C CA . THR A 1 85 ? 13.555 -13 -10.891 1 46.75 85 THR A CA 1
ATOM 657 C C . THR A 1 85 ? 13.406 -12.352 -9.516 1 46.75 85 THR A C 1
ATOM 659 O O . THR A 1 85 ? 12.656 -11.383 -9.359 1 46.75 85 THR A O 1
ATOM 662 N N . LYS A 1 86 ? 13.5 -13.109 -8.43 1 48.44 86 LYS A N 1
ATOM 663 C CA . LYS A 1 86 ? 13.727 -12.508 -7.121 1 48.44 86 LYS A CA 1
ATOM 664 C C . LYS A 1 86 ? 14.461 -11.172 -7.254 1 48.44 86 LYS A C 1
ATOM 666 O O . LYS A 1 86 ? 15.375 -11.039 -8.062 1 48.44 86 LYS A O 1
ATOM 671 N N . PRO A 1 87 ? 13.781 -10.086 -6.852 1 45.34 87 PRO A N 1
ATOM 672 C CA . PRO A 1 87 ? 14.758 -9.008 -6.941 1 45.34 87 PRO A CA 1
ATOM 673 C C . PRO A 1 87 ? 16.188 -9.469 -6.648 1 45.34 87 PRO A C 1
ATOM 675 O O . PRO A 1 87 ? 16.406 -10.2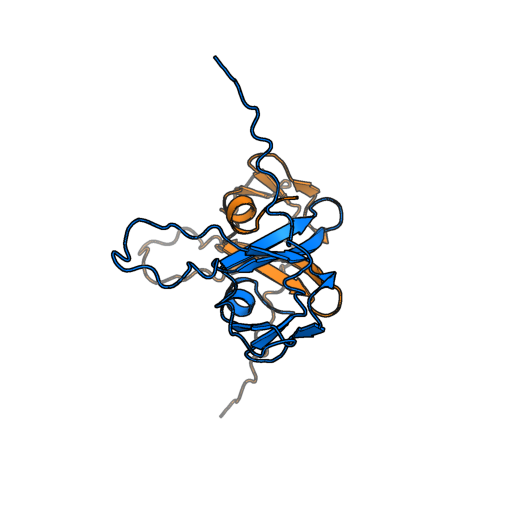27 -5.695 1 45.34 87 PRO A O 1
ATOM 678 N N . GLU A 1 88 ? 16.969 -9.852 -7.613 1 40.62 88 GLU A N 1
ATOM 679 C CA . GLU A 1 88 ? 18.375 -10.156 -7.367 1 40.62 88 GLU A CA 1
ATOM 680 C C . GLU A 1 88 ? 18.906 -9.391 -6.16 1 40.62 88 GLU A C 1
ATOM 682 O O . GLU A 1 88 ? 18.844 -8.156 -6.129 1 40.62 88 GLU A O 1
ATOM 687 N N . ALA A 1 89 ? 18.719 -9.852 -5.016 1 40.44 89 ALA A N 1
ATOM 688 C CA . ALA A 1 89 ? 19.625 -9.195 -4.066 1 40.44 89 ALA A CA 1
ATOM 689 C C . ALA A 1 89 ? 20.953 -8.844 -4.727 1 40.44 89 ALA A C 1
ATOM 691 O O . ALA A 1 89 ? 21.578 -9.688 -5.367 1 40.44 89 ALA A O 1
ATOM 692 N N . ALA A 1 90 ? 21.234 -7.711 -5.234 1 37.5 90 ALA A N 1
ATOM 693 C CA . ALA A 1 90 ? 22.625 -7.438 -5.629 1 37.5 90 ALA A CA 1
ATOM 694 C C . ALA A 1 90 ? 23.609 -8.102 -4.668 1 37.5 90 ALA A C 1
ATOM 696 O O . ALA A 1 90 ? 23.688 -7.723 -3.498 1 37.5 90 ALA A O 1
ATOM 697 N N . GLU A 1 91 ? 23.766 -9.297 -4.449 1 37.78 91 GLU A N 1
ATOM 698 C CA . GLU A 1 91 ? 24.922 -9.938 -3.812 1 37.78 91 GLU A CA 1
ATOM 699 C C . GLU A 1 91 ? 26.203 -9.172 -4.105 1 37.78 91 GLU A C 1
ATOM 701 O O . GLU A 1 91 ? 26.672 -9.133 -5.246 1 37.78 91 GLU A O 1
ATOM 706 N N . GLY A 1 92 ? 26.312 -7.805 -3.73 1 37.25 92 GLY A N 1
ATOM 707 C CA . GLY A 1 92 ? 27.734 -7.527 -3.574 1 37.25 92 GLY A CA 1
ATOM 708 C C . GLY A 1 92 ? 28.5 -8.664 -2.914 1 37.25 92 GLY A C 1
ATOM 709 O O . GLY A 1 92 ? 28.281 -8.953 -1.734 1 37.25 92 GLY A O 1
ATOM 710 N N . GLY A 1 93 ? 28.641 -9.727 -3.576 1 35.53 93 GLY A N 1
ATOM 711 C CA . GLY A 1 93 ? 29.641 -10.734 -3.268 1 35.53 93 GLY A CA 1
ATOM 712 C C . GLY A 1 93 ? 30.969 -10.141 -2.838 1 35.53 93 GLY A C 1
ATOM 713 O O . GLY A 1 93 ? 31.703 -9.602 -3.662 1 35.53 93 GLY A O 1
ATOM 714 N N . TYR A 1 94 ? 31.062 -9.453 -1.707 1 35.59 94 TYR A N 1
ATOM 715 C CA . TYR A 1 94 ? 32.375 -9.375 -1.122 1 35.59 94 TYR A CA 1
ATOM 716 C C . TYR A 1 94 ? 32.969 -10.766 -0.882 1 35.59 94 TYR A C 1
ATOM 718 O O . TYR A 1 94 ? 32.344 -11.586 -0.191 1 35.59 94 TYR A O 1
ATOM 726 N N . ARG A 1 95 ? 33.312 -11.484 -1.916 1 36.16 95 ARG A N 1
ATOM 727 C CA . ARG A 1 95 ? 34.344 -12.469 -1.697 1 36.16 95 ARG A CA 1
ATOM 728 C C . ARG A 1 95 ? 35.469 -11.906 -0.811 1 36.16 95 ARG A C 1
ATOM 730 O O . ARG A 1 95 ? 35.969 -10.805 -1.056 1 36.16 95 ARG A O 1
ATOM 737 N N . PRO A 1 96 ? 35.875 -12.617 0.324 1 30.05 96 PRO A N 1
ATOM 738 C CA . PRO A 1 96 ? 37.094 -12.133 0.975 1 30.05 96 PRO A CA 1
ATOM 739 C C . PRO A 1 96 ? 38.281 -12.055 0.018 1 30.05 96 PRO A C 1
ATOM 741 O O . PRO A 1 96 ? 38.312 -12.742 -1.011 1 30.05 96 PRO A O 1
ATOM 744 N N . MET B 1 1 ? 11.914 2.178 -6.469 1 85.06 1 MET B N 1
ATOM 745 C CA . MET B 1 1 ? 10.758 1.45 -5.957 1 85.06 1 MET B CA 1
ATOM 746 C C . MET B 1 1 ? 10.836 1.291 -4.441 1 85.06 1 MET B C 1
ATOM 748 O O . MET B 1 1 ? 11.938 1.258 -3.875 1 85.06 1 MET B O 1
ATOM 752 N N . VAL B 1 2 ? 9.672 1.438 -3.775 1 92.94 2 VAL B N 1
ATOM 753 C CA . VAL B 1 2 ? 9.656 1.293 -2.324 1 92.94 2 VAL B CA 1
ATOM 754 C C . VAL B 1 2 ? 8.484 0.411 -1.904 1 92.94 2 VAL B C 1
ATOM 756 O O . VAL B 1 2 ? 7.438 0.404 -2.561 1 92.94 2 VAL B O 1
ATOM 759 N N . LYS B 1 3 ? 8.719 -0.362 -0.865 1 96.5 3 LYS B N 1
ATOM 760 C CA . LYS B 1 3 ? 7.613 -1.138 -0.308 1 96.5 3 LYS B CA 1
ATOM 761 C C . LYS B 1 3 ? 6.688 -0.256 0.523 1 96.5 3 LYS B C 1
ATOM 763 O O . LYS B 1 3 ? 7.129 0.727 1.122 1 96.5 3 LYS B O 1
ATOM 768 N N . VAL B 1 4 ? 5.469 -0.692 0.545 1 97.19 4 VAL B N 1
ATOM 769 C CA . VAL B 1 4 ? 4.488 0.032 1.348 1 97.19 4 VAL B CA 1
ATOM 770 C C . VAL B 1 4 ? 4.898 0.003 2.818 1 97.19 4 VAL B C 1
ATOM 772 O O . VAL B 1 4 ? 4.754 1 3.529 1 97.19 4 VAL B O 1
ATOM 775 N N . SER B 1 5 ? 5.375 -1.166 3.318 1 95.69 5 SER B N 1
ATOM 776 C CA . SER B 1 5 ? 5.801 -1.314 4.707 1 95.69 5 SER B CA 1
ATOM 777 C C . SER B 1 5 ? 6.891 -0.309 5.062 1 95.69 5 SER B C 1
ATOM 779 O O . SER B 1 5 ? 6.918 0.218 6.176 1 95.69 5 SER B O 1
ATOM 781 N N . GLU B 1 6 ? 7.809 -0.005 4.102 1 95.25 6 GLU B N 1
ATOM 782 C CA . GLU B 1 6 ? 8.852 0.999 4.293 1 95.25 6 GLU B CA 1
ATOM 783 C C . GLU B 1 6 ? 8.273 2.41 4.238 1 95.25 6 GLU B C 1
ATOM 785 O O . GLU B 1 6 ? 8.648 3.273 5.035 1 95.25 6 GLU B O 1
ATOM 790 N N . PHE B 1 7 ? 7.371 2.619 3.264 1 95.88 7 PHE B N 1
ATOM 791 C CA . PHE B 1 7 ? 6.707 3.908 3.111 1 95.88 7 PHE B CA 1
ATOM 792 C C . PHE B 1 7 ? 5.957 4.285 4.383 1 95.88 7 PHE B C 1
ATOM 794 O O . PHE B 1 7 ? 5.941 5.453 4.777 1 95.88 7 PHE B O 1
ATOM 801 N N . GLN B 1 8 ? 5.438 3.301 5.074 1 96.69 8 GLN B N 1
ATOM 802 C CA . GLN B 1 8 ? 4.645 3.49 6.285 1 96.69 8 GLN B CA 1
ATOM 803 C C . GLN B 1 8 ? 5.531 3.852 7.473 1 96.69 8 GLN B C 1
ATOM 805 O O . GLN B 1 8 ? 5.035 4.281 8.516 1 96.69 8 GLN B O 1
ATOM 810 N N . GLU B 1 9 ? 6.746 3.803 7.367 1 97.12 9 GLU B N 1
ATOM 811 C CA . GLU B 1 9 ? 7.66 4.168 8.445 1 97.12 9 GLU B CA 1
ATOM 812 C C . GLU B 1 9 ? 7.949 5.668 8.438 1 97.12 9 GLU B C 1
ATOM 814 O O . GLU B 1 9 ? 8.5 6.203 9.398 1 97.12 9 GLU B O 1
ATOM 819 N N . LYS B 1 10 ? 7.57 6.32 7.398 1 97.81 10 LYS B N 1
ATOM 820 C CA . LYS B 1 10 ? 7.902 7.734 7.23 1 97.81 10 LYS B CA 1
ATOM 821 C C . LYS B 1 10 ? 6.941 8.617 8.016 1 97.81 10 LYS B C 1
ATOM 823 O O . LYS B 1 10 ? 5.742 8.336 8.086 1 97.81 10 LYS B O 1
ATOM 828 N N . ASP B 1 11 ? 7.477 9.727 8.602 1 97.75 11 ASP B N 1
ATOM 829 C CA . ASP B 1 11 ? 6.66 10.758 9.227 1 97.75 11 ASP B CA 1
ATOM 830 C C . ASP B 1 11 ? 6.043 11.68 8.172 1 97.75 11 ASP B C 1
ATOM 832 O O . ASP B 1 11 ? 6.684 12 7.168 1 97.75 11 ASP B O 1
ATOM 836 N N . VAL B 1 12 ? 4.852 12.109 8.438 1 97.56 12 VAL B N 1
ATOM 837 C CA . VAL B 1 12 ? 4.172 13.07 7.57 1 97.56 12 VAL B CA 1
ATOM 838 C C . VAL B 1 12 ? 4.121 14.438 8.258 1 97.56 12 VAL B C 1
ATOM 840 O O . VAL B 1 12 ? 3.635 14.555 9.383 1 97.56 12 VAL B O 1
ATOM 843 N N . VAL B 1 13 ? 4.621 15.414 7.566 1 96.94 13 VAL B N 1
ATOM 844 C CA . VAL B 1 13 ? 4.703 16.75 8.148 1 96.94 13 VAL B CA 1
ATOM 845 C C . VAL B 1 13 ? 3.98 17.75 7.246 1 96.94 13 VAL B C 1
ATOM 847 O O . VAL B 1 13 ? 4.176 17.75 6.027 1 96.94 13 VAL B O 1
ATOM 850 N N . ASN B 1 14 ? 3.162 18.547 7.855 1 96.31 14 ASN B N 1
ATOM 851 C CA . ASN B 1 14 ? 2.541 19.656 7.125 1 96.31 14 ASN B CA 1
ATOM 852 C C . ASN B 1 14 ? 3.49 20.844 6.988 1 96.31 14 ASN B C 1
ATOM 854 O O . ASN B 1 14 ? 3.982 21.359 7.988 1 96.31 14 ASN B O 1
ATOM 858 N N . ILE B 1 15 ? 3.637 21.219 5.812 1 95.94 15 ILE B N 1
ATOM 859 C CA . ILE B 1 15 ? 4.684 22.219 5.586 1 95.94 15 ILE B CA 1
ATOM 860 C C . ILE B 1 15 ? 4.172 23.609 5.98 1 95.94 15 ILE B C 1
ATOM 862 O O . ILE B 1 15 ? 4.965 24.516 6.215 1 95.94 15 ILE B O 1
ATOM 866 N N . LEU B 1 16 ? 2.924 23.812 5.992 1 93.94 16 LEU B N 1
ATOM 867 C CA . LEU B 1 16 ? 2.375 25.141 6.27 1 93.94 16 LEU B CA 1
ATOM 868 C C . LEU B 1 16 ? 2.662 25.562 7.707 1 93.94 16 LEU B C 1
ATOM 870 O O . LEU B 1 16 ? 2.926 26.734 7.977 1 93.94 16 LEU B O 1
ATOM 874 N N . ASP B 1 17 ? 2.566 24.562 8.641 1 92.62 17 ASP B N 1
ATOM 875 C CA . ASP B 1 17 ? 2.768 24.938 10.039 1 92.62 17 ASP B CA 1
ATOM 876 C C . ASP B 1 17 ? 3.869 24.109 10.68 1 92.62 17 ASP B C 1
ATOM 878 O O . ASP B 1 17 ? 4.176 24.266 11.859 1 92.62 17 ASP B O 1
ATOM 882 N N . GLY B 1 18 ? 4.465 23.234 10.023 1 94.62 18 GLY B N 1
ATOM 883 C CA . GLY B 1 18 ? 5.559 22.422 10.516 1 94.62 18 GLY B CA 1
ATOM 884 C C . GLY B 1 18 ? 5.098 21.312 11.445 1 94.62 18 GLY B C 1
ATOM 885 O O . GLY B 1 18 ? 5.918 20.672 12.109 1 94.62 18 GLY B O 1
ATOM 886 N N . LYS B 1 19 ? 3.785 21.047 11.508 1 92.5 19 LYS B N 1
ATOM 887 C CA . LYS B 1 19 ? 3.246 20.047 12.414 1 92.5 19 LYS B CA 1
ATOM 888 C C . LYS B 1 19 ? 3.492 18.641 11.875 1 92.5 19 LYS B C 1
ATOM 890 O O . LYS B 1 19 ? 3.314 18.375 10.68 1 92.5 19 LYS B O 1
ATOM 895 N N . ASN B 1 20 ? 3.902 17.781 12.773 1 95.06 20 ASN B N 1
ATOM 896 C CA . ASN B 1 20 ? 4.031 16.359 12.461 1 95.06 20 ASN B CA 1
ATOM 897 C C . ASN B 1 20 ? 2.709 15.625 12.648 1 95.06 20 ASN B C 1
ATOM 899 O O . ASN B 1 20 ? 2.172 15.57 13.758 1 95.06 20 ASN B O 1
ATOM 903 N N . LEU B 1 21 ? 2.189 15.094 11.539 1 93.06 21 LEU B N 1
ATOM 904 C CA . LEU B 1 21 ? 0.867 14.477 11.547 1 93.06 21 LEU B CA 1
ATOM 905 C C . LEU B 1 21 ? 0.955 13.008 11.938 1 93.06 21 LEU B C 1
ATOM 907 O O . LEU B 1 21 ? -0.07 12.336 12.078 1 93.06 21 LEU B O 1
ATOM 911 N N . GLY B 1 22 ? 2.125 12.5 12.188 1 95.38 22 GLY B N 1
ATOM 912 C CA . GLY B 1 22 ? 2.334 11.094 12.516 1 95.38 22 GLY B CA 1
ATOM 913 C C . GLY B 1 22 ? 2.83 10.273 11.336 1 95.38 22 GLY B C 1
ATOM 914 O O . GLY B 1 22 ? 3.193 10.828 10.297 1 95.38 22 GLY B O 1
ATOM 915 N N . GLN B 1 23 ? 2.947 9.039 11.531 1 97.06 23 GLN B N 1
ATOM 916 C CA . GLN B 1 23 ? 3.385 8.125 10.477 1 97.06 23 GLN B CA 1
ATOM 917 C C . GLN B 1 23 ? 2.207 7.648 9.633 1 97.06 23 GLN B C 1
ATOM 919 O O . GLN B 1 23 ? 1.082 7.547 10.133 1 97.06 23 GLN B O 1
ATOM 924 N N . VAL B 1 24 ? 2.527 7.332 8.406 1 96.88 24 VAL B N 1
ATOM 925 C CA . VAL B 1 24 ? 1.515 6.793 7.5 1 96.88 24 VAL B CA 1
ATOM 926 C C . VAL B 1 24 ? 0.939 5.504 8.078 1 96.88 24 VAL B C 1
ATOM 928 O O . VAL B 1 24 ? 1.688 4.609 8.477 1 96.88 24 VAL B O 1
ATOM 931 N N . THR B 1 25 ? -0.395 5.336 8.156 1 96.12 25 THR B N 1
ATOM 932 C CA . THR B 1 25 ? -1.033 4.137 8.688 1 96.12 25 THR B CA 1
ATOM 933 C C . THR B 1 25 ? -1.603 3.279 7.566 1 96.12 25 THR B C 1
ATOM 935 O O . THR B 1 25 ? -1.788 2.072 7.73 1 96.12 25 THR B O 1
ATOM 938 N N . ASP B 1 26 ? -1.969 3.865 6.465 1 96.75 26 ASP B N 1
ATOM 939 C CA . ASP B 1 26 ? -2.572 3.18 5.328 1 96.75 26 ASP B CA 1
ATOM 940 C C . ASP B 1 26 ? -2.443 4.012 4.055 1 96.75 26 ASP B C 1
ATOM 942 O O . ASP B 1 26 ? -2.014 5.164 4.102 1 96.75 26 ASP B O 1
ATOM 946 N N . LEU B 1 27 ? -2.672 3.441 2.896 1 97 27 LEU B N 1
ATOM 947 C CA . LEU B 1 27 ? -2.781 4.102 1.601 1 97 27 LEU B CA 1
ATOM 948 C C . LEU B 1 27 ? -4.094 3.744 0.914 1 97 27 LEU B C 1
ATOM 950 O O . LEU B 1 27 ? -4.629 2.652 1.121 1 97 27 LEU B O 1
ATOM 954 N N . GLU B 1 28 ? -4.602 4.625 0.21 1 96.75 28 GLU B N 1
ATOM 955 C CA . GLU B 1 28 ? -5.723 4.348 -0.682 1 96.75 28 GLU B CA 1
ATOM 956 C C . GLU B 1 28 ? -5.258 4.203 -2.127 1 96.75 28 GLU B C 1
ATOM 958 O O . GLU B 1 28 ? -4.562 5.078 -2.652 1 96.75 28 GLU B O 1
ATOM 963 N N . ILE B 1 29 ? -5.707 3.076 -2.764 1 96.25 29 ILE B N 1
ATOM 964 C CA . ILE B 1 29 ? -5.262 2.781 -4.121 1 96.25 29 ILE B CA 1
ATOM 965 C C . ILE B 1 29 ? -6.461 2.744 -5.062 1 96.25 29 ILE B C 1
ATOM 967 O O . ILE B 1 29 ? -7.539 2.273 -4.691 1 96.25 29 ILE B O 1
ATOM 971 N N . ASN B 1 30 ? -6.297 3.275 -6.207 1 95.38 30 ASN B N 1
ATOM 972 C CA . ASN B 1 30 ? -7.23 3.082 -7.309 1 95.38 30 ASN B CA 1
ATOM 973 C C . ASN B 1 30 ? -6.91 1.818 -8.102 1 95.38 30 ASN B C 1
ATOM 975 O O . ASN B 1 30 ? -5.906 1.766 -8.812 1 95.38 30 ASN B O 1
ATOM 979 N N . LEU B 1 31 ? -7.777 0.832 -8.07 1 91.19 31 LEU B N 1
ATOM 980 C CA . LEU B 1 31 ? -7.48 -0.471 -8.656 1 91.19 31 LEU B CA 1
ATOM 981 C C . LEU B 1 31 ? -7.605 -0.423 -10.172 1 91.19 31 LEU B C 1
ATOM 983 O O . LEU B 1 31 ? -6.996 -1.234 -10.875 1 91.19 31 LEU B O 1
ATOM 987 N N . GLN B 1 32 ? -8.375 0.439 -10.656 1 89.75 32 GLN B N 1
ATOM 988 C CA . GLN B 1 32 ? -8.531 0.555 -12.102 1 89.75 32 GLN B CA 1
ATOM 989 C C . GLN B 1 32 ? -7.285 1.147 -12.75 1 89.75 32 GLN B C 1
ATOM 991 O O . GLN B 1 32 ? -6.836 0.67 -13.789 1 89.75 32 GLN B O 1
ATOM 996 N N . ALA B 1 33 ? -6.715 2.062 -12.117 1 89.81 33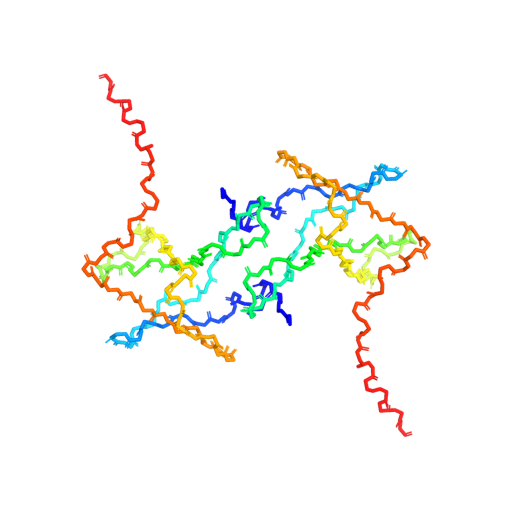 ALA B N 1
ATOM 997 C CA . ALA B 1 33 ? -5.555 2.744 -12.695 1 89.81 33 ALA B CA 1
ATOM 998 C C . ALA B 1 33 ? -4.254 2.209 -12.102 1 89.81 33 ALA B C 1
ATOM 1000 O O . ALA B 1 33 ? -3.176 2.432 -12.656 1 89.81 33 ALA B O 1
ATOM 1001 N N . GLY B 1 34 ? -4.344 1.507 -11.039 1 92.44 34 GLY B N 1
ATOM 1002 C CA . GLY B 1 34 ? -3.156 1.028 -10.352 1 92.44 34 GLY B CA 1
ATOM 1003 C C . GLY B 1 34 ? -2.324 2.145 -9.75 1 92.44 34 GLY B C 1
ATOM 1004 O O . GLY B 1 34 ? -1.093 2.1 -9.789 1 92.44 34 GLY B O 1
ATOM 1005 N N . ARG B 1 35 ? -2.973 3.174 -9.219 1 95.06 35 ARG B N 1
ATOM 1006 C CA . ARG B 1 35 ? -2.254 4.328 -8.695 1 95.06 35 ARG B CA 1
ATOM 1007 C C . ARG B 1 35 ? -2.615 4.574 -7.23 1 95.06 35 ARG B C 1
ATOM 1009 O O . ARG B 1 35 ? -3.689 4.176 -6.773 1 95.06 35 ARG B O 1
ATOM 1016 N N . VAL B 1 36 ? -1.614 5.301 -6.57 1 96.44 36 VAL B N 1
ATOM 1017 C CA . VAL B 1 36 ? -1.876 5.727 -5.199 1 96.44 36 VAL B CA 1
ATOM 1018 C C . VAL B 1 36 ? -2.701 7.012 -5.207 1 96.44 36 VAL B C 1
ATOM 1020 O O . VAL B 1 36 ? -2.328 7.992 -5.855 1 96.44 36 VAL B O 1
ATOM 1023 N N . GLU B 1 37 ? -3.836 6.98 -4.484 1 96.69 37 GLU B N 1
ATOM 1024 C CA . GLU B 1 37 ? -4.738 8.125 -4.516 1 96.69 37 GLU B CA 1
ATOM 1025 C C . GLU B 1 37 ? -4.59 8.984 -3.264 1 96.69 37 GLU B C 1
ATOM 1027 O O . GLU B 1 37 ? -4.82 10.195 -3.301 1 96.69 37 GLU B O 1
ATOM 1032 N N . ALA B 1 38 ? -4.254 8.352 -2.146 1 96.88 38 ALA B N 1
ATOM 1033 C CA . ALA B 1 38 ? -4.148 9.078 -0.884 1 96.88 38 ALA B CA 1
ATOM 1034 C C . ALA B 1 38 ? -3.33 8.297 0.135 1 96.88 38 ALA B C 1
ATOM 1036 O O . ALA B 1 38 ? -3.164 7.078 0.005 1 96.88 38 ALA B O 1
ATOM 1037 N N . ILE B 1 39 ? -2.777 8.992 1.064 1 97.19 39 ILE B N 1
ATOM 1038 C CA . ILE B 1 39 ? -2.205 8.367 2.252 1 97.19 39 ILE B CA 1
ATOM 1039 C C . ILE B 1 39 ? -3.096 8.641 3.461 1 97.19 39 ILE B C 1
ATOM 1041 O O . ILE B 1 39 ? -3.832 9.633 3.482 1 97.19 39 ILE B O 1
ATOM 1045 N N . VAL B 1 40 ? -3.055 7.727 4.418 1 96.56 40 VAL B N 1
ATOM 1046 C CA . VAL B 1 40 ? -3.832 7.883 5.645 1 96.56 40 VAL B CA 1
ATOM 1047 C C . VAL B 1 40 ? -2.891 8.047 6.836 1 96.56 40 VAL B C 1
ATOM 1049 O O . VAL B 1 40 ? -1.921 7.297 6.977 1 96.56 40 VAL B O 1
ATOM 1052 N N . VAL B 1 41 ? -3.16 9.055 7.672 1 95.62 41 VAL B N 1
ATOM 1053 C CA . VAL B 1 41 ? -2.391 9.297 8.883 1 95.62 41 VAL B CA 1
ATOM 1054 C C . VAL B 1 41 ? -3.328 9.367 10.086 1 95.62 41 VAL B C 1
ATOM 1056 O O . VAL B 1 41 ? -4.539 9.539 9.93 1 95.62 41 VAL B O 1
ATOM 1059 N N . PRO B 1 42 ? -2.721 9.125 11.297 1 89.38 42 PRO B N 1
ATOM 1060 C CA . PRO B 1 42 ? -3.578 9.203 12.477 1 89.38 42 PRO B CA 1
ATOM 1061 C C . PRO B 1 42 ? -4.137 10.602 12.711 1 89.38 42 PRO B C 1
ATOM 1063 O O . PRO B 1 42 ? -3.459 11.594 12.43 1 89.38 42 PRO B O 1
ATOM 1066 N N . GLY B 1 43 ? -5.332 10.773 12.945 1 80.75 43 GLY B N 1
ATOM 1067 C CA . GLY B 1 43 ? -5.941 12.055 13.266 1 80.75 43 GLY B CA 1
ATOM 1068 C C . GLY B 1 43 ? -5.43 12.656 14.562 1 80.75 43 GLY B C 1
ATOM 1069 O O . GLY B 1 43 ? -4.945 11.93 15.438 1 80.75 43 GLY B O 1
ATOM 1070 N N . LYS B 1 44 ? -5.027 14.141 14.547 1 63.22 44 LYS B N 1
ATOM 1071 C CA . LYS B 1 44 ? -4.629 14.828 15.766 1 63.22 44 LYS B CA 1
ATOM 1072 C C . LYS B 1 44 ? -5.777 14.867 16.766 1 63.22 44 LYS B C 1
ATOM 1074 O O . LYS B 1 44 ? -6.848 15.406 16.484 1 63.22 44 LYS B O 1
ATOM 1079 N N . GLY B 1 45 ? -5.953 13.922 17.484 1 52.44 45 GLY B N 1
ATOM 1080 C CA . GLY B 1 45 ? -6.926 14.133 18.531 1 52.44 45 GLY B CA 1
ATOM 1081 C C . GLY B 1 45 ? -6.637 15.359 19.375 1 52.44 45 GLY B C 1
ATOM 1082 O O . GLY B 1 45 ? -5.48 15.781 19.5 1 52.44 45 GLY B O 1
ATOM 1083 N N . ASN B 1 46 ? -7.367 16.5 19.344 1 48.44 46 ASN B N 1
ATOM 1084 C CA . ASN B 1 46 ? -7.289 17.547 20.359 1 48.44 46 ASN B CA 1
ATOM 1085 C C . ASN B 1 46 ? -6.754 17.016 21.672 1 48.44 46 ASN B C 1
ATOM 1087 O O . ASN B 1 46 ? -6.945 15.836 22 1 48.44 46 ASN B O 1
ATOM 1091 N N . GLY B 1 47 ? -5.855 17.812 22.484 1 46.25 47 GLY B N 1
ATOM 1092 C CA . GLY B 1 47 ? -5.363 17.688 23.844 1 46.25 47 GLY B CA 1
ATOM 1093 C C . GLY B 1 47 ? -6.395 17.125 24.812 1 46.25 47 GLY B C 1
ATOM 1094 O O . GLY B 1 47 ? -6.281 17.297 26.016 1 46.25 47 GLY B O 1
ATOM 1095 N N . LYS B 1 48 ? -7.715 17.062 24.719 1 44.78 48 LYS B N 1
ATOM 1096 C CA . LYS B 1 48 ? -8.383 17.047 26.016 1 44.78 48 LYS B CA 1
ATOM 1097 C C . LYS B 1 48 ? -7.727 16.047 26.969 1 44.78 48 LYS B C 1
ATOM 1099 O O . LYS B 1 48 ? -7 15.156 26.531 1 44.78 48 LYS B O 1
ATOM 1104 N N . PHE B 1 49 ? -8.133 15.914 28.359 1 47.41 49 PHE B N 1
ATOM 1105 C CA . PHE B 1 49 ? -7.836 15.125 29.562 1 47.41 49 PHE B CA 1
ATOM 1106 C C . PHE B 1 49 ? 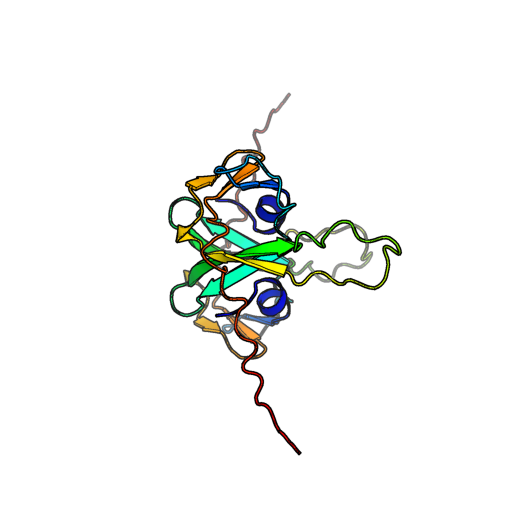-7.633 13.656 29.188 1 47.41 49 PHE B C 1
ATOM 1108 O O . PHE B 1 49 ? -6.684 13.023 29.656 1 47.41 49 PHE B O 1
ATOM 1115 N N . PHE B 1 50 ? -8.766 12.625 29.625 1 47.69 50 PHE B N 1
ATOM 1116 C CA . PHE B 1 50 ? -8.703 11.164 29.672 1 47.69 50 PHE B CA 1
ATOM 1117 C C . PHE B 1 50 ? -8.43 10.594 28.281 1 47.69 50 PHE B C 1
ATOM 1119 O O . PHE B 1 50 ? -9.125 10.914 27.328 1 47.69 50 PHE B O 1
ATOM 1126 N N . GLY B 1 51 ? -7.254 10.133 27.75 1 46.34 51 GLY B N 1
ATOM 1127 C CA . GLY B 1 51 ? -6.469 9.398 26.766 1 46.34 51 GLY B CA 1
ATOM 1128 C C . GLY B 1 51 ? -7.305 8.461 25.922 1 46.34 51 GLY B C 1
ATOM 1129 O O . GLY B 1 51 ? -6.836 7.965 24.891 1 46.34 51 GLY B O 1
ATOM 1130 N N . PHE B 1 52 ? -8.055 7.516 26.547 1 48.66 52 PHE B N 1
ATOM 1131 C CA . PHE B 1 52 ? -8.641 6.266 26.078 1 48.66 52 PHE B CA 1
ATOM 1132 C C . PHE B 1 52 ? -9.625 6.52 24.938 1 48.66 52 PHE B C 1
ATOM 1134 O O . PHE B 1 52 ? -9.773 5.691 24.031 1 48.66 52 PHE B O 1
ATOM 1141 N N . PHE B 1 53 ? -10.695 7.379 25.172 1 47.75 53 PHE B N 1
ATOM 1142 C CA . PHE B 1 53 ? -11.898 7.266 24.359 1 47.75 53 PHE B CA 1
ATOM 1143 C C . PHE B 1 53 ? -11.656 7.809 22.953 1 47.75 53 PHE B C 1
ATOM 1145 O O . PHE B 1 53 ? -12.484 7.625 22.047 1 47.75 53 PHE B O 1
ATOM 1152 N N . GLY B 1 54 ? -10.938 9.078 22.75 1 49.84 54 GLY B N 1
ATOM 1153 C CA . GLY B 1 54 ? -11.141 9.781 21.5 1 49.84 54 GLY B CA 1
ATOM 1154 C C . GLY B 1 54 ? -10.461 9.109 20.312 1 49.84 54 GLY B C 1
ATOM 1155 O O . GLY B 1 54 ? -9.234 9.164 20.188 1 49.84 54 GLY B O 1
ATOM 1156 N N . GLY B 1 55 ? -10.75 7.969 19.922 1 52.75 55 GLY B N 1
ATOM 1157 C CA . GLY B 1 55 ? -10.406 7.395 18.641 1 52.75 55 GLY B CA 1
ATOM 1158 C C . GLY B 1 55 ? -10.273 8.43 17.531 1 52.75 55 GLY B C 1
ATOM 1159 O O . GLY B 1 55 ? -11.25 8.781 16.875 1 52.75 55 GLY B O 1
ATOM 1160 N N . GLY B 1 56 ? -9.367 9.398 17.641 1 58.38 56 GLY B N 1
ATOM 1161 C CA . GLY B 1 56 ? -9.344 10.375 16.562 1 58.38 56 GLY B CA 1
ATOM 1162 C C . GLY B 1 56 ? -9.414 9.734 15.188 1 58.38 56 GLY B C 1
ATOM 1163 O O . GLY B 1 56 ? -9.062 8.562 15.023 1 58.38 56 GLY B O 1
ATOM 1164 N N . GLU B 1 57 ? -10.359 10.195 14.398 1 72.31 57 GLU B N 1
ATOM 1165 C CA . GLU B 1 57 ? -10.609 9.742 13.039 1 72.31 57 GLU B CA 1
ATOM 1166 C C . GLU B 1 57 ? -9.375 9.938 12.156 1 72.31 57 GLU B C 1
ATOM 1168 O O . GLU B 1 57 ? -8.672 10.938 12.281 1 72.31 57 GLU B O 1
ATOM 1173 N N . ASP B 1 58 ? -8.867 9.023 11.469 1 86.69 58 ASP B N 1
ATOM 1174 C CA . ASP B 1 58 ? -7.777 9.07 10.5 1 86.69 58 ASP B CA 1
ATOM 1175 C C . ASP B 1 58 ? -7.957 10.227 9.516 1 86.69 58 ASP B C 1
ATOM 1177 O O . ASP B 1 58 ? -9.086 10.656 9.258 1 86.69 58 ASP B O 1
ATOM 1181 N N . ILE B 1 59 ? -6.895 10.789 9.227 1 88.25 59 ILE B N 1
ATOM 1182 C CA . ILE B 1 59 ? -6.863 11.836 8.211 1 88.25 59 ILE B CA 1
ATOM 1183 C C . ILE B 1 59 ? -6.402 11.25 6.879 1 88.25 59 ILE B C 1
ATOM 1185 O O . ILE B 1 59 ? -5.387 10.555 6.82 1 88.25 59 ILE B O 1
ATOM 1189 N N . THR B 1 60 ? -7.18 11.547 5.895 1 94.38 60 THR B N 1
ATOM 1190 C CA . THR B 1 60 ? -6.805 11.133 4.547 1 94.38 60 THR B CA 1
ATOM 1191 C C . THR B 1 60 ? -6.223 12.305 3.764 1 94.38 60 THR B C 1
ATOM 1193 O O . THR B 1 60 ? -6.852 13.359 3.66 1 94.38 60 THR B O 1
ATOM 1196 N N . ILE B 1 61 ? -5.066 12.102 3.264 1 95.31 61 ILE B N 1
ATOM 1197 C CA . ILE B 1 61 ? -4.371 13.148 2.514 1 95.31 61 ILE B CA 1
ATOM 1198 C C . ILE B 1 61 ? -4.242 12.727 1.051 1 95.31 61 ILE B C 1
ATOM 1200 O O . ILE B 1 61 ? -3.561 11.75 0.734 1 95.31 61 ILE B O 1
ATOM 1204 N N . PRO B 1 62 ? -4.855 13.445 0.158 1 96.12 62 PRO B N 1
ATOM 1205 C CA . PRO B 1 62 ? -4.723 13.141 -1.268 1 96.12 62 PRO B CA 1
ATOM 1206 C C . PRO B 1 62 ? -3.271 13.172 -1.744 1 96.12 62 PRO B C 1
ATOM 1208 O O . PRO B 1 62 ? -2.48 13.992 -1.274 1 96.12 62 PRO B O 1
ATOM 1211 N N . TRP B 1 63 ? -3.002 12.328 -2.734 1 95 63 TRP B N 1
ATOM 1212 C CA . TRP B 1 63 ? -1.653 12.227 -3.285 1 95 63 TRP B CA 1
ATOM 1213 C C . TRP B 1 63 ? -1.187 13.578 -3.824 1 95 63 TRP B C 1
ATOM 1215 O O . TRP B 1 63 ? -0.007 13.922 -3.717 1 95 63 TRP B O 1
ATOM 1225 N N . ARG B 1 64 ? -2.107 14.344 -4.375 1 94.19 64 ARG B N 1
ATOM 1226 C CA . ARG B 1 64 ? -1.791 15.633 -4.973 1 94.19 64 ARG B CA 1
ATOM 1227 C C . ARG B 1 64 ? -1.29 16.625 -3.92 1 94.19 64 ARG B C 1
ATOM 1229 O O . ARG B 1 64 ? -0.681 17.641 -4.254 1 94.19 64 ARG B O 1
ATOM 1236 N N . ASN B 1 65 ? -1.582 16.312 -2.623 1 95.94 65 ASN B N 1
ATOM 1237 C CA . ASN B 1 65 ? -1.148 17.188 -1.543 1 95.94 65 ASN B CA 1
ATOM 1238 C C . ASN B 1 65 ? 0.271 16.859 -1.088 1 95.94 65 ASN B C 1
ATOM 1240 O O . ASN B 1 65 ? 0.842 17.578 -0.259 1 95.94 65 ASN B O 1
ATOM 1244 N N . ILE B 1 66 ? 0.824 15.898 -1.561 1 96.19 66 ILE B N 1
ATOM 1245 C CA . ILE B 1 66 ? 2.209 15.562 -1.243 1 96.19 66 ILE B CA 1
ATOM 1246 C C . ILE B 1 66 ? 3.15 16.469 -2.033 1 96.19 66 ILE B C 1
ATOM 1248 O O . ILE B 1 66 ? 3.109 16.484 -3.266 1 96.19 66 ILE B O 1
ATOM 1252 N N . VAL B 1 67 ? 3.926 17.125 -1.332 1 96.62 67 VAL B N 1
ATOM 1253 C CA . VAL B 1 67 ? 4.848 18.078 -1.939 1 96.62 67 VAL B CA 1
ATOM 1254 C C . VAL B 1 67 ? 6.168 17.391 -2.266 1 96.62 67 VAL B C 1
ATOM 1256 O O . VAL B 1 67 ? 6.746 17.609 -3.334 1 96.62 67 VAL B O 1
ATOM 1259 N N . LYS B 1 68 ? 6.609 16.609 -1.308 1 96.06 68 LYS B N 1
ATOM 1260 C CA . LYS B 1 68 ? 7.895 15.938 -1.456 1 96.06 68 LYS B CA 1
ATOM 1261 C C . LYS B 1 68 ? 7.988 14.719 -0.545 1 96.06 68 LYS B C 1
ATOM 1263 O O . LYS B 1 68 ? 7.52 14.75 0.595 1 96.06 68 LYS B O 1
ATOM 1268 N N . ILE B 1 69 ? 8.609 13.711 -1.115 1 96.25 69 ILE B N 1
ATOM 1269 C CA . ILE B 1 69 ? 8.906 12.523 -0.324 1 96.25 69 ILE B CA 1
ATOM 1270 C C . ILE B 1 69 ? 10.406 12.438 -0.052 1 96.25 69 ILE B C 1
ATOM 1272 O O . ILE B 1 69 ? 11.195 12.211 -0.969 1 96.25 69 ILE B O 1
ATOM 1276 N N . GLY B 1 70 ? 10.711 12.578 1.138 1 95.44 70 GLY B N 1
ATOM 1277 C CA . GLY B 1 70 ? 12.109 12.453 1.53 1 95.44 70 GLY B CA 1
ATOM 1278 C C . GLY B 1 70 ? 12.461 11.07 2.041 1 95.44 70 GLY B C 1
ATOM 1279 O O . GLY B 1 70 ? 11.648 10.148 1.96 1 95.44 70 GLY B O 1
ATOM 1280 N N . ARG B 1 71 ? 13.664 11 2.523 1 94.06 71 ARG B N 1
ATOM 1281 C CA . ARG B 1 71 ? 14.141 9.727 3.039 1 94.06 71 ARG B CA 1
ATOM 1282 C C . ARG B 1 71 ? 13.359 9.305 4.281 1 94.06 71 ARG B C 1
ATOM 1284 O O . ARG B 1 71 ? 12.977 8.141 4.414 1 94.06 71 ARG B O 1
ATOM 1291 N N . ASP B 1 72 ? 13.078 10.18 5.133 1 97.12 72 ASP B N 1
ATOM 1292 C CA . ASP B 1 72 ? 12.484 9.859 6.43 1 97.12 72 ASP B CA 1
ATOM 1293 C C . ASP B 1 72 ? 11.141 10.562 6.605 1 97.12 72 ASP B C 1
ATOM 1295 O O . ASP B 1 72 ? 10.359 10.203 7.488 1 97.12 72 ASP B O 1
ATOM 1299 N N . VAL B 1 73 ? 10.867 11.523 5.793 1 98 73 VAL B N 1
ATOM 1300 C CA . VAL B 1 73 ? 9.703 12.367 6.023 1 98 73 VAL B CA 1
ATOM 1301 C C . VAL B 1 73 ? 8.945 12.57 4.715 1 98 73 VAL B C 1
ATOM 1303 O O . VAL B 1 73 ? 9.555 12.641 3.641 1 98 73 VAL B O 1
ATOM 1306 N N . ILE B 1 74 ? 7.715 12.641 4.797 1 98.12 74 ILE B N 1
ATOM 1307 C CA . ILE B 1 74 ? 6.828 13.055 3.717 1 98.12 74 ILE B CA 1
ATOM 1308 C C . ILE B 1 74 ? 6.277 14.453 4.008 1 98.12 74 ILE B C 1
ATOM 1310 O O . ILE B 1 74 ? 5.605 14.664 5.02 1 98.12 74 ILE B O 1
ATOM 1314 N N . LEU B 1 75 ? 6.5 15.383 3.072 1 98.19 75 LEU B N 1
ATOM 1315 C CA . LEU B 1 75 ? 6.008 16.75 3.211 1 98.19 75 LEU B CA 1
ATOM 1316 C C . LEU B 1 75 ? 4.684 16.922 2.475 1 98.19 75 LEU B C 1
ATOM 1318 O O . LEU B 1 75 ? 4.586 16.641 1.281 1 98.19 75 LEU B O 1
ATOM 1322 N N . VAL B 1 76 ? 3.762 17.391 3.25 1 97.38 76 VAL B N 1
ATOM 1323 C CA . VAL B 1 76 ? 2.453 17.625 2.646 1 97.38 76 VAL B CA 1
ATOM 1324 C C . VAL B 1 76 ? 2.023 19.062 2.879 1 97.38 76 VAL B C 1
ATOM 1326 O O . VAL B 1 76 ? 2.578 19.75 3.738 1 97.38 76 VAL B O 1
ATOM 1329 N N . ARG B 1 77 ? 1.106 19.453 1.982 1 95.56 77 ARG B N 1
ATOM 1330 C CA . ARG B 1 77 ? 0.512 20.781 2.133 1 95.56 77 ARG B CA 1
ATOM 1331 C C . ARG B 1 77 ? -0.98 20.672 2.434 1 95.56 77 ARG B C 1
ATOM 1333 O O . ARG B 1 77 ? -1.777 20.359 1.549 1 95.56 77 ARG B O 1
ATOM 1340 N N . LEU B 1 78 ? -1.33 20.812 3.688 1 89.31 78 LEU B N 1
ATOM 1341 C CA . LEU B 1 78 ? -2.725 20.781 4.117 1 89.31 78 LEU B CA 1
ATOM 1342 C C . LEU B 1 78 ? -3.164 22.141 4.645 1 89.31 78 LEU B C 1
ATOM 1344 O O . LEU B 1 78 ? -2.521 22.703 5.531 1 89.31 78 LEU B O 1
ATOM 1348 N N . ASP B 1 79 ? -4.145 22.688 3.916 1 80.5 79 ASP B N 1
ATOM 1349 C CA . ASP B 1 79 ? -4.668 23.969 4.402 1 80.5 79 ASP B CA 1
ATOM 1350 C C . ASP B 1 79 ? -5.805 23.734 5.398 1 80.5 79 ASP B C 1
ATOM 1352 O O . ASP B 1 79 ? -6.562 22.766 5.281 1 80.5 79 ASP B O 1
ATOM 1356 N N . ASP B 1 80 ? -5.613 23.969 6.699 1 62.66 80 ASP B N 1
ATOM 1357 C CA . ASP B 1 80 ? -6.672 23.891 7.699 1 62.66 80 ASP B CA 1
ATOM 1358 C C . ASP B 1 80 ? -8.008 24.344 7.121 1 62.66 80 ASP B C 1
ATOM 1360 O O . ASP B 1 80 ? -9.07 23.891 7.578 1 62.66 80 ASP B O 1
ATOM 1364 N N . MET B 1 81 ? -8.086 25.297 6.395 1 53.66 81 MET B N 1
ATOM 1365 C CA . MET B 1 81 ? -9.375 25.797 5.906 1 53.66 81 MET B CA 1
ATOM 1366 C C . MET B 1 81 ? -10.023 24.766 4.98 1 53.66 81 MET B C 1
ATOM 1368 O O . MET B 1 81 ? -11.234 24.812 4.754 1 53.66 81 MET B O 1
ATOM 1372 N N . MET B 1 82 ? -9.297 24 4.426 1 51.16 82 MET B N 1
ATOM 1373 C CA . MET B 1 82 ? -9.93 23.047 3.512 1 51.16 82 MET B CA 1
ATOM 1374 C C . MET B 1 82 ? -10.125 21.703 4.188 1 51.16 82 MET B C 1
ATOM 1376 O O . MET B 1 82 ? -9.156 20.984 4.445 1 51.16 82 MET B O 1
ATOM 1380 N N . PRO B 1 83 ? -11.227 21.594 4.805 1 49.78 83 PRO B N 1
ATOM 1381 C CA . PRO B 1 83 ? -11.516 20.328 5.5 1 49.78 83 PRO B CA 1
ATOM 1382 C C . PRO B 1 83 ? -11.172 19.109 4.664 1 49.78 83 PRO B C 1
ATOM 1384 O O . PRO B 1 83 ? -11.484 19.062 3.469 1 49.78 83 PRO B O 1
ATOM 1387 N N . PHE B 1 84 ? -9.977 18.609 4.695 1 51.38 84 PHE B N 1
ATOM 1388 C CA . PHE B 1 84 ? -9.852 17.312 4.035 1 51.38 84 PHE B CA 1
ATOM 1389 C C . PHE B 1 84 ? -11.086 16.453 4.289 1 51.38 84 PHE B C 1
ATOM 1391 O O . PHE B 1 84 ? -11.531 16.328 5.43 1 51.38 84 PHE B O 1
ATOM 1398 N N . THR B 1 85 ? -12.164 16.766 3.527 1 46.91 85 THR B N 1
ATOM 1399 C CA . THR B 1 85 ? -13.438 16.078 3.623 1 46.91 85 THR B CA 1
ATOM 1400 C C . THR B 1 85 ? -13.227 14.617 4.039 1 46.91 85 THR B C 1
ATOM 1402 O O . THR B 1 85 ? -12.492 13.883 3.381 1 46.91 85 THR B O 1
ATOM 1405 N N . LYS B 1 86 ? -13.266 14.328 5.316 1 48.38 86 LYS B N 1
ATOM 1406 C CA . LYS B 1 86 ? -13.43 12.938 5.742 1 48.38 86 LYS B CA 1
ATOM 1407 C C . LYS B 1 86 ? -14.164 12.125 4.688 1 48.38 86 LYS B C 1
ATOM 1409 O O . LYS B 1 86 ? -15.125 12.602 4.082 1 48.38 86 LYS B O 1
ATOM 1414 N N . PRO B 1 87 ? -13.453 11.141 4.109 1 45.53 87 PRO B N 1
ATOM 1415 C CA . PRO B 1 87 ? -14.43 10.438 3.268 1 45.53 87 PRO B CA 1
ATOM 1416 C C . PRO B 1 87 ? -15.836 10.461 3.857 1 45.53 87 PRO B C 1
ATOM 1418 O O . PRO B 1 87 ? -16 10.25 5.059 1 45.53 87 PRO B O 1
ATOM 1421 N N . GLU B 1 88 ? -16.688 11.391 3.529 1 40.62 88 GLU B N 1
ATOM 1422 C CA . GLU B 1 88 ? -18.078 11.336 3.975 1 40.62 88 GLU B CA 1
ATOM 1423 C C . GLU B 1 88 ? -18.516 9.898 4.215 1 40.62 88 GLU B C 1
ATOM 1425 O O . GLU B 1 88 ? -18.453 9.062 3.312 1 40.62 88 GLU B O 1
ATOM 1430 N N . ALA B 1 89 ? -18.266 9.336 5.305 1 40.62 89 ALA B N 1
ATOM 1431 C CA . ALA B 1 89 ? -19.078 8.141 5.484 1 40.62 89 ALA B CA 1
ATOM 1432 C C . ALA B 1 89 ? -20.453 8.312 4.836 1 40.62 89 ALA B C 1
ATOM 1434 O O . ALA B 1 89 ? -21.125 9.32 5.059 1 40.62 89 ALA B O 1
ATOM 1435 N N . ALA B 1 90 ? -20.766 7.895 3.676 1 37.56 90 ALA B N 1
ATOM 1436 C CA . ALA B 1 90 ? -22.172 7.938 3.266 1 37.56 90 ALA B CA 1
ATOM 1437 C C . ALA B 1 90 ? -23.094 7.637 4.441 1 37.56 90 ALA B C 1
ATOM 1439 O O . ALA B 1 90 ? -23.109 6.512 4.949 1 37.56 90 ALA B O 1
ATOM 1440 N N . GLU B 1 91 ? -23.203 8.258 5.508 1 37.28 91 GLU B N 1
ATOM 1441 C CA . GLU B 1 91 ? -24.312 8.164 6.457 1 37.28 91 GLU B CA 1
ATOM 1442 C C . GLU B 1 91 ? -25.625 7.855 5.742 1 37.28 91 GLU B C 1
ATOM 1444 O O . GLU B 1 91 ? -26.125 8.68 4.984 1 37.28 91 GLU B O 1
ATOM 1449 N N . GLY B 1 92 ? -25.734 6.66 4.977 1 37.78 92 GLY B N 1
ATOM 1450 C CA . GLY B 1 92 ? -27.141 6.324 4.945 1 37.78 92 GLY B CA 1
ATOM 1451 C C . GLY B 1 92 ? -27.844 6.57 6.266 1 37.78 92 GLY B C 1
ATOM 1452 O O . GLY B 1 92 ? -27.594 5.871 7.25 1 37.78 92 GLY B O 1
ATOM 1453 N N . GLY B 1 93 ? -28 7.762 6.625 1 35.34 93 GLY B N 1
ATOM 1454 C CA . GLY B 1 93 ? -28.938 8.188 7.645 1 35.34 93 GLY B CA 1
ATOM 1455 C C . GLY B 1 93 ? -30.266 7.445 7.574 1 35.34 93 GLY B C 1
ATOM 1456 O O . GLY B 1 93 ? -31.062 7.68 6.668 1 35.34 93 GLY B O 1
ATOM 1457 N N . TYR B 1 94 ? -30.297 6.137 7.828 1 36.03 94 TYR B N 1
ATOM 1458 C CA . TYR B 1 94 ? -31.594 5.621 8.258 1 36.03 94 TYR B CA 1
ATOM 1459 C C . TYR B 1 94 ? -32.094 6.379 9.477 1 36.03 94 TYR B C 1
ATOM 1461 O O . TYR B 1 94 ? -31.438 6.434 10.508 1 36.03 94 TYR B O 1
ATOM 1469 N N . ARG B 1 95 ? -32.438 7.609 9.312 1 36.69 95 ARG B N 1
ATOM 1470 C CA . ARG B 1 95 ? -33.438 8.125 10.266 1 36.69 95 ARG B CA 1
ATOM 1471 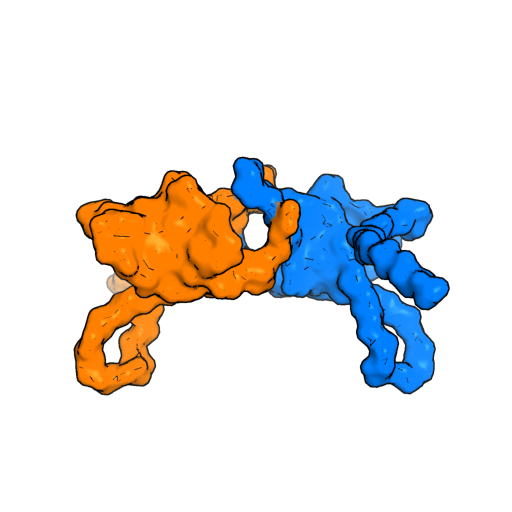C C . ARG B 1 95 ? -34.5 7.094 10.555 1 36.69 95 ARG B C 1
ATOM 1473 O O . ARG B 1 95 ? -35.094 6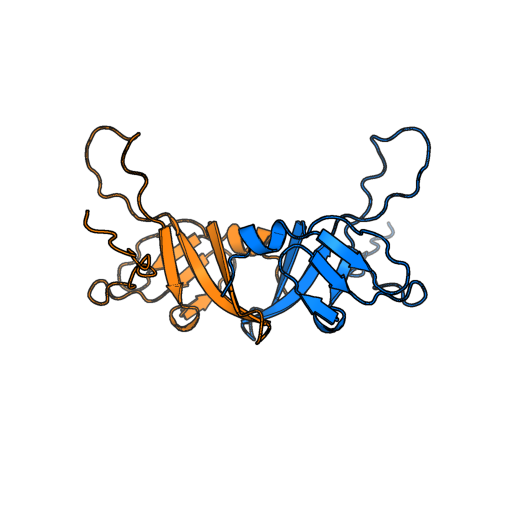.531 9.625 1 36.69 95 ARG B O 1
ATOM 1480 N N . PRO B 1 96 ? -34.75 6.727 11.852 1 30.59 96 PRO B N 1
ATOM 1481 C CA . PRO B 1 96 ? -35.969 5.914 12.07 1 30.59 96 PRO B CA 1
ATOM 1482 C C . PRO B 1 96 ? -37.219 6.57 11.516 1 30.59 96 PRO B C 1
ATOM 1484 O O . PRO B 1 96 ? -37.25 7.789 11.336 1 30.59 96 PRO B O 1
#

Solvent-accessible surface area (backbone atoms only — not comparable to full-atom values): 11267 Å² total; per-residue (Å²): 121,43,40,49,74,62,57,34,68,22,35,31,29,29,64,79,80,66,47,73,49,42,40,38,76,44,39,32,31,32,79,88,77,36,27,56,49,25,40,25,26,54,32,83,54,77,82,73,87,87,76,80,76,70,72,45,61,65,37,66,42,50,46,88,35,51,74,45,79,56,96,58,38,33,35,25,61,66,58,82,86,51,67,65,69,58,78,69,69,77,69,77,70,77,68,133,120,43,41,49,74,62,58,35,68,22,37,33,29,29,64,79,77,66,47,72,51,41,41,39,74,45,37,31,32,32,78,89,78,37,27,56,49,26,42,24,25,55,33,81,54,77,82,75,86,86,81,82,75,73,71,44,61,66,38,65,42,48,45,87,35,50,74,44,78,55,94,59,39,31,34,26,60,66,58,82,86,52,67,64,70,59,79,70,68,78,68,77,70,76,67,132

InterPro domains:
  IPR011033 PRC-barrel-like superfamily [SSF50346] (1-76)
  IPR014238 Sporulation protein YlmC/YmxH [PTHR40061] (1-82)
  IPR014238 Sporulation protein YlmC/YmxH [TIGR02888] (3-76)
  IPR027275 PRC-barrel domain [PF05239] (2-77)

Radius of gyration: 20.06 Å; Cα contacts (8 Å, |Δi|>4): 348; chains: 2; bounding box: 73×58×46 Å

Nearest PDB structures (foldseek):
  8onw-assembly2_B  TM=7.795E-01  e=3.404E-05  Archaeoglobus fulgidus
  8onw-assembly3_D  TM=7.663E-01  e=5.693E-05  Archaeoglobus fulgidus
  8onw-assembly2_C  TM=7.445E-01  e=9.521E-05  Archaeoglobus fulgidus
  1pm3-assembly1_B  TM=7.957E-01  e=2.839E-04  Methanothermobacter thermautotrophicus
  3g7f-assembly1_H  TM=7.538E-01  e=9.630E-04  Blastochloris viridis